Protein 6XI6 (pdb70)

Sequence (269 aa):
GKELEIVARLQQLNIELARKLLEAVARLQELNIDLVRKTSELTDEKTIREEIRKVKEESKRIVEEAEQEIRKAEAESLRLTAEAAADAARKAALRMGDERVRRLAAELVRLAQEAAEEATRDPNSSDQNEALRLIILAIEAAVRALDKAIEKGDPEDRERAREMVRAAVRAAELVQRYPSASAANEALKALVAAIDEGDKDAARCAEELVEQAEEALRKKNPEEARAVYEAARDVLEALQRLEEAKRRGDEEERREAEERLRQACERAR

Secondary structure (DSSP, 8-state):
-HHHHHHHHHHHHHHHHHHHHHHHHHHHHHHHHHHHHHHHH---HHHHHHHHHHHHHHHHHHHHHHHHHHHHHHHHHHHHHHHHHHHHHHHHHHHH--HHHHHHHHHHHHHHHHHHHHHHH-TT-HHHHHHHHHHHHHHHHHHHHHHHHHHH--HHHHHHHHHHHHHHHHHHHHHHH-TT-HHHHHHHHHHHHHHHH--HHHHHHHHHHHHHHHHHHHTT-HHHHHHHHHHHHHHHHHHHHHHHHHHSS-SHHHHHHHHHHHHHHHTT-

Foldseek 3Di:
DLVVVLVVVLVVLVVVLVVLVVVLVVVLVVLVVVLVVCCVPDDDPVVNVVSVVVSVVVNVVSVVVSVVSVLLSLLVSLLSLQQVLLVLLLVLLVLLPDVLSNVLSVVLNVLLNVLSVVCNVPSVDPLSSLLSVLLSLLSVLLSVLSVVCNPPVDPLSSVLSSLSSNLSSLLRVQCSVPSVQLQSSLLSLQCSLLSVVSDPVSNVLSSVLSVQCVVCVVDPDPVSSVVSNVLSVQLNVLSVVLVVCVVDNDCPCNVVSVVSNVVSSVVVD

B-factor: mean 74.93, std 21.7, range [32.09, 156.61]

Radius of gyration: 24.44 Å; Cα contacts (8 Å, |Δi|>4): 297; chains: 1; bounding box: 47×46×82 Å

Nearest PDB structures (foldseek):
  6xi6-assembly1_A-3  TM=1.004E+00  e=1.164E-30  synthetic construct
  5cwp-assembly1_A  TM=6.265E-01  e=5.281E-10  synthetic construct
  7unj-assembly1_B  TM=5.552E-01  e=5.798E-09  synthetic construct
  8f6r-assembly1_A  TM=6.799E-01  e=7.983E-07  synthetic construct
  6xss-assembly1_A  TM=5.566E-01  e=1.479E-07  synthetic construct

Structure (mmCIF, N/CA/C/O backbone):
data_6XI6
#
_entry.id   6XI6
#
_cell.length_a   101.970
_cell.length_b   101.970
_cell.length_c   78.444
_cell.angle_alpha   90.000
_cell.angle_beta   90.000
_cell.angle_gamma   120.000
#
_symmetry.space_group_name_H-M   'H 3'
#
loop_
_entity.id
_entity.type
_entity.pdbx_description
1 polymer 'helical fusion design'
2 water water
#
loop_
_atom_site.group_PDB
_atom_site.id
_atom_site.type_symbol
_atom_site.label_atom_id
_atom_site.label_alt_id
_atom_site.label_comp_id
_atom_site.label_asym_id
_atom_site.label_entity_id
_atom_site.label_seq_id
_atom_site.pdbx_PDB_ins_code
_atom_site.Cartn_x
_atom_site.Cartn_y
_atom_site.Cartn_z
_atom_site.occupancy
_atom_site.B_iso_or_equiv
_atom_site.auth_seq_id
_atom_site.auth_comp_id
_atom_site.auth_asym_id
_atom_site.auth_atom_id
_atom_site.pdbx_PDB_model_num
ATOM 1 N N . GLY A 1 1 ? 6.34052 1.50946 11.21848 1.000 116.53143 1 GLY A N 1
ATOM 2 C CA . GLY A 1 1 ? 7.29351 0.42453 11.36059 1.000 110.72816 1 GLY A CA 1
ATOM 3 C C . GLY A 1 1 ? 7.54964 -0.32125 10.06589 1.000 98.87195 1 GLY A C 1
ATOM 4 O O . GLY A 1 1 ? 7.85837 0.28550 9.04003 1.000 95.17471 1 GLY A O 1
ATOM 5 N N . LYS A 1 2 ? 7.41914 -1.64911 10.11458 1.000 91.50091 2 LYS A N 1
ATOM 6 C CA . LYS A 1 2 ? 7.64748 -2.46353 8.92730 0.650 90.63503 2 LYS A CA 1
ATOM 7 C C . LYS A 1 2 ? 6.52877 -2.31993 7.90323 0.880 85.18458 2 LYS A C 1
ATOM 8 O O . LYS A 1 2 ? 6.76269 -2.55676 6.71316 1.000 83.82244 2 LYS A O 1
ATOM 14 N N . GLU A 1 3 ? 5.32478 -1.93384 8.33499 1.000 82.31066 3 GLU A N 1
ATOM 15 C CA . GLU A 1 3 ? 4.22148 -1.76517 7.39401 1.000 74.88439 3 GLU A CA 1
ATOM 16 C C . GLU A 1 3 ? 4.52578 -0.67528 6.37366 1.000 74.74765 3 GLU A C 1
ATOM 17 O O . GLU A 1 3 ? 4.23411 -0.83209 5.18239 1.000 84.74827 3 GLU A O 1
ATOM 23 N N . LEU A 1 4 ? 5.11574 0.43673 6.82034 1.000 69.11023 4 LEU A N 1
ATOM 24 C CA . LEU A 1 4 ? 5.45480 1.51388 5.89584 1.000 62.39645 4 LEU A CA 1
ATOM 25 C C . LEU A 1 4 ? 6.58365 1.11682 4.95357 1.000 60.75418 4 LEU A C 1
ATOM 26 O O . LEU A 1 4 ? 6.64451 1.61102 3.82165 1.000 53.16110 4 LEU A O 1
ATOM 31 N N . GLU A 1 5 ? 7.48190 0.23315 5.39629 1.000 56.57585 5 GLU A N 1
ATOM 32 C CA . GLU A 1 5 ? 8.56824 -0.21071 4.52849 1.000 55.48842 5 GLU A CA 1
ATOM 33 C C . GLU A 1 5 ? 8.03947 -1.01473 3.34730 1.000 52.38101 5 GLU A C 1
ATOM 34 O O . GLU A 1 5 ? 8.50628 -0.84481 2.21488 1.000 58.22518 5 GLU A O 1
ATOM 40 N N . ILE A 1 6 ? 7.06377 -1.89212 3.59067 1.000 53.59654 6 ILE A N 1
ATOM 41 C CA . ILE A 1 6 ? 6.53035 -2.72637 2.51856 1.000 50.61871 6 ILE A CA 1
ATOM 42 C C . ILE A 1 6 ? 5.77573 -1.87745 1.50415 1.000 48.40944 6 ILE A C 1
ATOM 43 O O . ILE A 1 6 ? 5.88555 -2.09276 0.29128 1.000 54.80659 6 ILE A O 1
ATOM 48 N N . VAL A 1 7 ? 5.00130 -0.89962 1.98038 1.000 53.90251 7 VAL A N 1
ATOM 49 C CA . VAL A 1 7 ? 4.25598 -0.02939 1.07410 1.000 50.59825 7 VAL A CA 1
ATOM 50 C C . VAL A 1 7 ? 5.21205 0.76782 0.19531 1.000 49.97848 7 VAL A C 1
ATOM 51 O O . VAL A 1 7 ? 4.93675 1.01414 -0.98549 1.000 48.90922 7 VAL A O 1
ATOM 55 N N . ALA A 1 8 ? 6.35549 1.17316 0.75183 1.000 52.98727 8 ALA A N 1
ATOM 56 C CA . ALA A 1 8 ? 7.34530 1.89507 -0.04012 1.000 45.96802 8 ALA A CA 1
ATOM 57 C C . ALA A 1 8 ? 7.94235 1.00565 -1.12286 1.000 41.22799 8 ALA A C 1
ATOM 58 O O . ALA A 1 8 ? 8.14364 1.45105 -2.25817 1.000 49.33571 8 ALA A O 1
ATOM 60 N N . ARG A 1 9 ? 8.22825 -0.25558 -0.79237 1.000 43.03174 9 ARG A N 1
ATOM 61 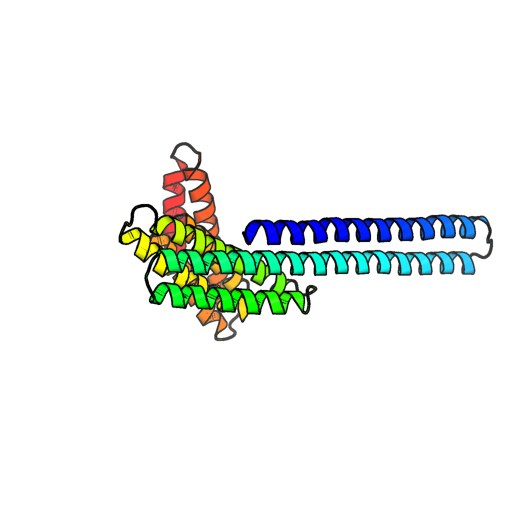C CA . ARG A 1 9 ? 8.81009 -1.16377 -1.77537 1.000 47.62337 9 ARG A CA 1
ATOM 62 C C . ARG A 1 9 ? 7.77901 -1.60193 -2.80826 1.000 53.22598 9 ARG A C 1
ATOM 63 O O . ARG A 1 9 ? 8.09426 -1.70882 -3.99933 1.000 52.43133 9 ARG A O 1
ATOM 71 N N . LEU A 1 10 ? 6.54263 -1.86120 -2.37406 1.000 54.26616 10 LEU A N 1
ATOM 72 C CA . LEU A 1 10 ? 5.49839 -2.24579 -3.31782 1.000 44.77515 10 LEU A CA 1
ATOM 73 C C . LEU A 1 10 ? 5.16404 -1.11267 -4.27859 1.000 42.04592 10 LEU A C 1
ATOM 74 O O . LEU A 1 10 ? 4.81152 -1.36751 -5.43576 1.000 46.46574 10 LEU A O 1
ATOM 79 N N . GLN A 1 11 ? 5.26836 0.13813 -3.82373 1.000 44.39061 11 GLN A N 1
ATOM 80 C CA . GLN A 1 11 ? 5.01303 1.26546 -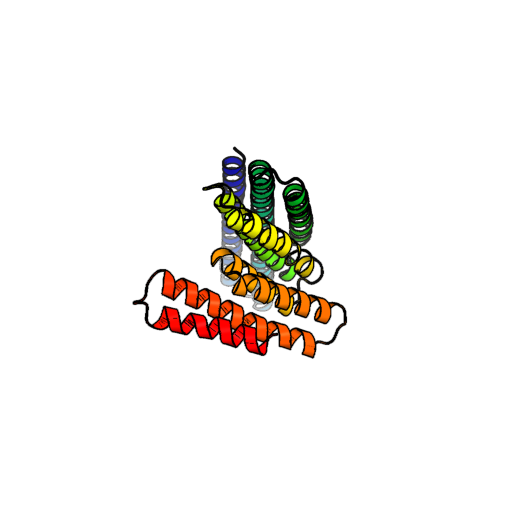4.71261 1.000 45.32207 11 GLN A CA 1
ATOM 81 C C . GLN A 1 11 ? 6.12671 1.43198 -5.73803 1.000 53.41279 11 GLN A C 1
ATOM 82 O O . GLN A 1 11 ? 5.86463 1.84854 -6.87253 1.000 58.81802 11 GLN A O 1
ATOM 88 N N . GLN A 1 12 ? 7.36844 1.11294 -5.36315 1.000 49.98474 12 GLN A N 1
ATOM 89 C CA . GLN A 1 12 ? 8.45944 1.14126 -6.33173 1.000 56.87616 12 GLN A CA 1
ATOM 90 C C . GLN A 1 12 ? 8.23960 0.11266 -7.43390 1.000 57.71920 12 GLN A C 1
ATOM 91 O O . GLN A 1 12 ? 8.57650 0.35725 -8.59843 1.000 49.20658 12 GLN A O 1
ATOM 97 N N . LEU A 1 13 ? 7.67421 -1.04620 -7.08474 1.000 51.36877 13 LEU A N 1
ATOM 98 C CA . LEU A 1 13 ? 7.37562 -2.05653 -8.09425 1.000 51.78262 13 LEU A CA 1
ATOM 99 C C . LEU A 1 13 ? 6.30884 -1.56874 -9.06567 1.000 55.62001 13 LEU A C 1
ATOM 100 O O . LEU A 1 13 ? 6.40861 -1.80657 -10.27456 1.000 57.07010 13 LEU A O 1
ATOM 105 N N . ASN A 1 14 ? 5.28043 -0.88575 -8.55614 1.000 55.00030 14 ASN A N 1
ATOM 106 C CA . ASN A 1 14 ? 4.21313 -0.39795 -9.42404 1.000 52.91369 14 ASN A CA 1
ATOM 107 C C . ASN A 1 14 ? 4.72318 0.67226 -10.38093 1.000 56.22197 14 ASN A C 1
ATOM 108 O O . ASN A 1 14 ? 4.36678 0.67436 -11.56507 1.000 59.78447 14 ASN A O 1
ATOM 113 N N . ILE A 1 15 ? 5.55474 1.59172 -9.88613 1.000 58.29895 15 ILE A N 1
ATOM 114 C CA . ILE A 1 15 ? 6.13236 2.61418 -10.75389 1.000 53.29788 15 ILE A CA 1
ATOM 115 C C . ILE A 1 15 ? 7.05187 1.97516 -11.78525 1.000 51.27455 15 ILE A C 1
ATOM 116 O O . ILE A 1 15 ? 7.03417 2.33957 -12.96764 1.000 55.79030 15 ILE A O 1
ATOM 121 N N . GLU A 1 16 ? 7.86317 1.00548 -11.35680 1.000 51.05355 16 GLU A N 1
ATOM 122 C CA . GLU A 1 16 ? 8.77596 0.34180 -12.28105 1.000 50.57824 16 GLU A CA 1
ATOM 123 C C . GLU A 1 16 ? 8.01843 -0.51014 -13.29209 1.000 56.24869 16 GLU A C 1
ATOM 124 O O . GLU A 1 16 ? 8.38534 -0.55470 -14.47230 1.000 56.79032 16 GLU A O 1
ATOM 130 N N . LEU A 1 17 ? 6.95805 -1.19146 -12.85135 1.000 55.60507 17 LEU A N 1
ATOM 131 C CA . LEU A 1 17 ? 6.17678 -2.00802 -13.77410 1.000 42.88457 17 LEU A CA 1
ATOM 132 C C . LEU A 1 17 ? 5.45539 -1.14146 -14.79792 1.000 49.21352 17 LEU A C 1
ATOM 133 O O . LEU A 1 17 ? 5.39353 -1.49161 -15.98197 1.000 49.41408 17 LEU A O 1
ATOM 138 N N . ALA A 1 18 ? 4.90526 -0.00554 -14.36260 1.000 54.29693 18 ALA A N 1
ATOM 139 C CA . ALA A 1 18 ? 4.29067 0.92011 -15.30695 1.000 51.68215 18 ALA A CA 1
ATOM 140 C C . ALA A 1 18 ? 5.32741 1.53616 -16.23636 1.000 55.54009 18 ALA A C 1
ATOM 141 O O . ALA A 1 18 ? 5.01090 1.86743 -17.38456 1.000 39.24541 18 ALA A O 1
ATOM 143 N N . ARG A 1 19 ? 6.56478 1.69581 -15.76113 1.000 57.74438 19 ARG A N 1
ATOM 144 C CA . ARG A 1 19 ? 7.62503 2.21783 -16.61616 1.000 54.36172 19 ARG A CA 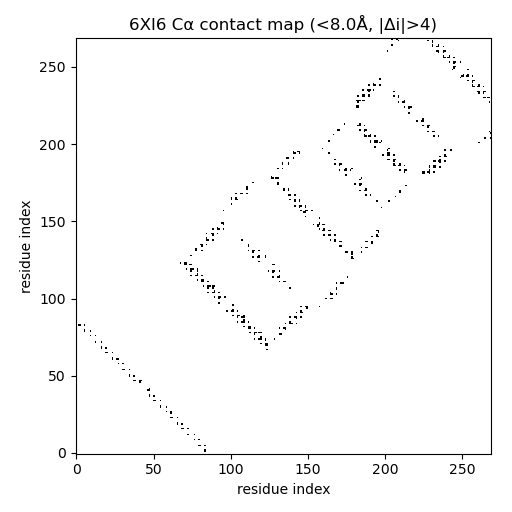1
ATOM 145 C C . ARG A 1 19 ? 7.97581 1.22928 -17.72134 1.000 56.77611 19 ARG A C 1
ATOM 146 O O . ARG A 1 19 ? 8.22692 1.62975 -18.86414 1.000 58.29974 19 ARG A O 1
ATOM 154 N N . LYS A 1 20 ? 7.99320 -0.06714 -17.40184 1.000 42.41544 20 LYS A N 1
ATOM 155 C CA . LYS A 1 20 ? 8.31832 -1.07632 -18.40266 1.000 40.88549 20 LYS A CA 1
ATOM 156 C C . LYS A 1 20 ? 7.15390 -1.35151 -19.34628 1.000 43.80799 20 LYS A C 1
ATOM 157 O O . LYS A 1 20 ? 7.37976 -1.70841 -20.50812 1.000 45.07629 20 LYS A O 1
ATOM 163 N N . LEU A 1 21 ? 5.91298 -1.20269 -18.87421 1.000 42.64934 21 LEU A N 1
ATOM 164 C CA . LEU A 1 21 ? 4.76777 -1.34968 -19.76749 1.000 46.35666 21 LEU A CA 1
ATOM 165 C C . LEU A 1 21 ? 4.78222 -0.28182 -20.85272 1.000 46.81942 21 LEU A C 1
ATOM 166 O O . LEU A 1 21 ? 4.51719 -0.57212 -22.02548 1.000 52.27547 21 LEU A O 1
ATOM 171 N N . LEU A 1 22 ? 5.09158 0.96212 -20.47947 1.000 38.82989 22 LEU A N 1
ATOM 172 C CA . LEU A 1 22 ? 5.21763 2.02225 -21.47249 1.000 47.83206 22 LEU A CA 1
ATOM 173 C C . LEU A 1 22 ? 6.39625 1.77590 -22.40508 1.000 51.76340 22 LEU A C 1
ATOM 174 O O . LEU A 1 22 ? 6.33064 2.12130 -23.59060 1.000 48.99962 22 LEU A O 1
ATOM 179 N N . GLU A 1 23 ? 7.47732 1.18421 -21.89010 1.000 59.19191 23 GLU A N 1
ATOM 180 C CA . GLU A 1 23 ? 8.61787 0.85425 -22.73809 1.000 57.10277 23 GLU A CA 1
ATOM 181 C C . GLU A 1 23 ? 8.21885 -0.12203 -23.83696 1.000 52.85456 23 GLU A C 1
ATOM 182 O O . GLU A 1 23 ? 8.66608 0.00324 -24.98292 1.000 47.13940 23 GLU A O 1
ATOM 188 N N . ALA A 1 24 ? 7.37303 -1.10049 -23.50633 1.000 50.68480 24 ALA A N 1
ATOM 189 C CA . ALA A 1 24 ? 6.89028 -2.03334 -24.51825 1.000 43.12745 24 ALA A CA 1
ATOM 190 C C . ALA A 1 24 ? 5.95872 -1.34126 -25.50504 1.000 47.85356 24 ALA A C 1
ATOM 191 O O . ALA A 1 24 ? 6.03662 -1.58433 -26.71450 1.000 47.31607 24 ALA A O 1
ATOM 193 N N . VAL A 1 25 ? 5.07405 -0.47320 -25.00766 1.000 51.10818 25 VAL A N 1
ATOM 194 C CA . VAL A 1 25 ? 4.16813 0.26026 -25.88832 1.000 43.34953 25 VAL A CA 1
ATOM 195 C C . VAL A 1 25 ? 4.95524 1.15294 -26.83960 1.000 46.38846 25 VAL A C 1
ATOM 196 O O . VAL A 1 25 ? 4.62474 1.26646 -28.02661 1.000 46.53985 25 VAL A O 1
ATOM 200 N N . ALA A 1 26 ? 6.01631 1.78943 -26.33881 1.000 53.10211 26 ALA A N 1
ATOM 201 C CA . ALA A 1 26 ? 6.81581 2.67189 -27.18216 1.000 48.08636 26 ALA A CA 1
ATOM 202 C C . ALA A 1 26 ? 7.54842 1.89212 -28.26727 1.000 45.52048 26 ALA A C 1
ATOM 203 O O . ALA A 1 26 ? 7.66735 2.36394 -29.40390 1.000 44.40447 26 ALA A O 1
ATOM 205 N N . ARG A 1 27 ? 8.04488 0.69717 -27.93904 1.000 35.54599 27 ARG A N 1
ATOM 206 C CA . ARG A 1 27 ? 8.76103 -0.09765 -28.93170 1.000 51.29274 27 ARG A CA 1
ATOM 207 C C . ARG A 1 27 ? 7.81015 -0.66172 -29.98119 1.000 53.98456 27 ARG A C 1
ATOM 208 O O . ARG A 1 27 ? 8.13401 -0.67665 -31.17493 1.000 54.70127 27 ARG A O 1
ATOM 216 N N . LEU A 1 28 ? 6.63365 -1.13195 -29.55670 1.000 44.92483 28 LEU A N 1
ATOM 217 C CA . LEU A 1 28 ? 5.65088 -1.63344 -30.51167 1.000 34.69728 28 LEU A CA 1
ATOM 218 C C . LEU A 1 28 ? 5.19601 -0.54321 -31.47217 1.000 37.55374 28 LEU A C 1
ATOM 219 O O . LEU A 1 28 ? 4.90200 -0.82740 -32.63880 1.000 35.56731 28 LEU A O 1
ATOM 224 N N . GLN A 1 29 ? 5.13488 0.70583 -31.00576 1.000 37.19434 29 GLN A N 1
ATOM 225 C CA . GLN A 1 29 ? 4.72800 1.80007 -31.88081 1.000 45.86948 29 GLN A CA 1
ATOM 226 C C . GLN A 1 29 ? 5.80459 2.11150 -32.91351 1.000 53.93535 29 GLN A C 1
ATOM 227 O O . GLN A 1 29 ? 5.49171 2.40807 -34.07257 1.000 43.53978 29 GLN A O 1
ATOM 233 N N . GLU A 1 30 ? 7.07812 2.04841 -32.51354 1.000 56.57053 30 GLU A N 1
ATOM 234 C CA . GLU A 1 30 ? 8.16153 2.29154 -33.46118 1.000 53.61833 30 GLU A CA 1
ATOM 235 C C . GLU A 1 30 ? 8.15762 1.25597 -34.57787 1.000 59.22932 30 GLU A C 1
ATOM 236 O O . GLU A 1 30 ? 8.43319 1.58200 -35.73840 1.000 63.73403 30 GLU A O 1
ATOM 242 N N . LEU A 1 31 ? 7.84198 0.00157 -34.24703 1.000 49.92724 31 LEU A N 1
ATOM 243 C CA . LEU A 1 31 ? 7.81261 -1.04517 -35.26289 1.000 48.68479 31 LEU A CA 1
ATOM 244 C C . LEU A 1 31 ? 6.66751 -0.83428 -36.24559 1.000 50.76046 31 LEU A C 1
ATOM 245 O O . LEU A 1 31 ? 6.81909 -1.09141 -37.44569 1.000 53.15561 31 LEU A O 1
ATOM 250 N N . ASN A 1 32 ? 5.51533 -0.36759 -35.75770 1.000 40.74562 32 ASN A N 1
ATOM 251 C CA . ASN A 1 32 ? 4.37469 -0.14331 -36.64060 1.000 45.67832 32 ASN A CA 1
ATOM 252 C C . ASN A 1 32 ? 4.66307 0.97109 -37.63958 1.000 47.30753 32 ASN A C 1
ATOM 253 O O . ASN A 1 32 ? 4.38518 0.83287 -38.83661 1.000 39.96389 32 ASN A O 1
ATOM 258 N N . ILE A 1 33 ? 5.22588 2.08432 -37.16515 1.000 40.43113 33 ILE A N 1
ATOM 259 C CA . ILE A 1 33 ? 5.49961 3.21264 -38.04929 1.000 54.13940 33 ILE A CA 1
ATOM 260 C C . ILE A 1 33 ? 6.58874 2.85481 -39.05287 1.000 52.83601 33 ILE A C 1
ATOM 261 O O . ILE A 1 33 ? 6.52149 3.24127 -40.22614 1.000 57.25764 33 ILE A O 1
ATOM 266 N N . ASP A 1 34 ? 7.60714 2.11110 -38.61287 1.000 49.78951 34 ASP A N 1
ATOM 267 C CA . ASP A 1 34 ? 8.64978 1.67397 -39.53487 1.000 59.91296 34 ASP A CA 1
ATOM 268 C C . ASP A 1 34 ? 8.10667 0.69761 -40.56986 1.000 55.85025 34 ASP A C 1
ATOM 269 O O . ASP A 1 34 ? 8.55253 0.70579 -41.72273 1.000 53.60061 34 ASP A O 1
ATOM 274 N N . LEU A 1 35 ? 7.14536 -0.14289 -40.18170 1.000 57.09914 35 LEU A N 1
ATOM 275 C CA . LEU A 1 35 ? 6.58221 -1.10739 -41.12028 1.000 40.57956 35 LEU A CA 1
ATOM 276 C C . LEU A 1 35 ? 5.69631 -0.42096 -42.15258 1.000 46.13027 35 LEU A C 1
ATOM 277 O O . LEU A 1 35 ? 5.73739 -0.76504 -43.33964 1.000 41.91968 35 LEU A O 1
ATOM 282 N N . VAL A 1 36 ? 4.88906 0.55161 -41.71995 1.000 42.94208 36 VAL A N 1
ATOM 283 C CA . VAL A 1 36 ? 4.04526 1.29411 -42.65294 1.000 44.57580 36 VAL A CA 1
ATOM 284 C C . VAL A 1 36 ? 4.90472 2.07008 -43.64447 1.000 50.03491 36 VAL A C 1
ATOM 285 O O . VAL A 1 36 ? 4.55068 2.20835 -44.82153 1.000 55.52135 36 VAL A O 1
ATOM 289 N N . ARG A 1 37 ? 6.05186 2.57612 -43.18669 1.000 56.77314 37 ARG A N 1
ATOM 290 C CA . ARG A 1 37 ? 6.95131 3.30257 -44.07820 1.000 60.60477 37 ARG A CA 1
ATOM 291 C C . ARG A 1 37 ? 7.54606 2.37804 -45.13366 1.000 58.65379 37 ARG A C 1
ATOM 292 O O . ARG A 1 37 ? 7.58216 2.71830 -46.32225 1.000 60.65416 37 ARG A O 1
ATOM 300 N N . LYS A 1 38 ? 8.01841 1.20017 -44.71833 1.000 54.54889 38 LYS A N 1
ATOM 301 C CA . LYS A 1 38 ? 8.63354 0.27689 -45.66608 1.000 61.12171 38 LYS A CA 1
ATOM 302 C C . LYS A 1 38 ? 7.60314 -0.35726 -46.59272 1.000 66.21228 38 LYS A C 1
ATOM 303 O O . LYS A 1 38 ? 7.91417 -0.65086 -47.75269 1.000 60.96300 38 LYS A O 1
ATOM 309 N N . THR A 1 39 ? 6.37889 -0.57525 -46.10742 1.000 65.82308 39 THR A N 1
ATOM 310 C CA . THR A 1 39 ? 5.34612 -1.16342 -46.95415 1.000 59.69896 39 THR A CA 1
ATOM 311 C C . THR A 1 39 ? 4.91547 -0.20728 -48.06048 1.000 58.50135 39 THR A C 1
ATOM 312 O O . THR A 1 39 ? 4.56049 -0.65050 -49.15917 1.000 67.14828 39 THR A O 1
ATOM 316 N N . SER A 1 40 ? 4.95432 1.10086 -47.79973 1.000 56.62354 40 SER A N 1
ATOM 317 C CA . SER A 1 40 ? 4.51884 2.07223 -48.79671 1.000 63.66871 40 SER A CA 1
ATOM 318 C C . SER A 1 40 ? 5.60754 2.38467 -49.81600 1.000 64.39178 40 SER A C 1
ATOM 319 O O . SER A 1 40 ? 5.29580 2.78551 -50.94277 1.000 65.42297 40 SER A O 1
ATOM 322 N N . GLU A 1 41 ? 6.87670 2.21129 -49.44907 1.000 67.79108 41 GLU A N 1
ATOM 323 C CA . GLU A 1 41 ? 7.97964 2.53223 -50.34707 1.000 64.19439 41 GLU A CA 1
ATOM 324 C C . GLU A 1 41 ? 8.37290 1.34781 -51.22493 1.000 61.63994 41 GLU A C 1
ATOM 325 O O . GLU A 1 41 ? 8.54702 1.50226 -52.43780 1.000 57.41500 41 GLU A O 1
ATOM 331 N N . LEU A 1 42 ? 8.51525 0.16657 -50.63096 1.000 59.41629 42 LEU A N 1
ATOM 332 C CA . LEU A 1 42 ? 8.98695 -0.99932 -51.36189 1.000 60.93109 42 LEU A CA 1
ATOM 333 C C . LEU A 1 42 ? 7.89549 -1.55705 -52.26728 1.000 63.61254 42 LEU A C 1
ATOM 334 O O . LEU A 1 42 ? 6.69946 -1.43709 -51.98602 1.000 61.80265 42 LEU A O 1
ATOM 339 N N . THR A 1 43 ? 8.32632 -2.17690 -53.36923 1.000 61.15560 43 THR A N 1
ATOM 340 C CA . THR A 1 43 ? 7.41602 -2.80296 -54.31663 1.000 60.64256 43 THR A CA 1
ATOM 341 C C . THR A 1 43 ? 7.55919 -4.31497 -54.39333 1.000 62.43251 43 THR A C 1
ATOM 342 O O . THR A 1 43 ? 6.64033 -4.97875 -54.88208 1.000 71.07058 43 THR A O 1
ATOM 346 N N . ASP A 1 44 ? 8.67623 -4.87161 -53.93221 1.000 55.77857 44 ASP A N 1
ATOM 347 C CA . ASP A 1 44 ? 8.86907 -6.31548 -53.96817 1.000 54.81866 44 ASP A CA 1
ATOM 348 C C . ASP A 1 44 ? 8.01861 -6.97609 -52.89051 1.000 61.87856 44 ASP A C 1
ATOM 349 O O . ASP A 1 44 ? 8.19532 -6.70565 -51.69795 1.000 63.75047 44 ASP A O 1
ATOM 354 N N . GLU A 1 45 ? 7.09243 -7.84135 -53.31197 1.000 54.20312 45 GLU A N 1
ATOM 355 C CA . GLU A 1 45 ? 6.22465 -8.52188 -52.35606 1.000 53.27384 45 GLU A CA 1
ATOM 356 C C . GLU A 1 45 ? 7.01459 -9.43270 -51.42633 1.000 55.23375 45 GLU A C 1
ATOM 357 O O . GLU A 1 45 ? 6.64781 -9.59084 -50.25664 1.000 51.91472 45 GLU A O 1
ATOM 363 N N . LYS A 1 46 ? 8.09737 -10.03626 -51.92326 1.000 59.94851 46 LYS A N 1
ATOM 364 C CA . LYS A 1 46 ? 8.89216 -10.93581 -51.09279 1.000 61.27554 46 LYS A CA 1
ATOM 365 C C . LYS A 1 46 ? 9.53162 -10.19264 -49.92645 1.000 61.65870 46 LYS A C 1
ATOM 366 O O . LYS A 1 46 ? 9.54055 -10.68900 -48.79389 1.000 61.55857 46 LYS A O 1
ATOM 372 N N . THR A 1 47 ? 10.06926 -8.99826 -50.18243 1.000 56.94650 47 THR A N 1
ATOM 373 C CA . THR A 1 47 ? 10.70476 -8.23230 -49.11545 1.000 61.22706 47 THR A CA 1
ATOM 374 C C . THR A 1 47 ? 9.67071 -7.67400 -48.14474 1.000 64.97863 47 THR A C 1
ATOM 375 O O . THR A 1 47 ? 9.91772 -7.61268 -46.93469 1.000 70.82955 47 THR A O 1
ATOM 379 N N . ILE A 1 48 ? 8.50444 -7.27027 -48.65511 1.000 61.52303 48 ILE A N 1
ATOM 380 C CA . ILE A 1 48 ? 7.46266 -6.71529 -47.79379 1.000 53.85567 48 ILE A CA 1
ATOM 381 C C . ILE A 1 48 ? 6.97323 -7.76265 -46.80118 1.000 52.21556 48 ILE A C 1
ATOM 382 O O . ILE A 1 48 ? 6.78276 -7.47265 -45.61361 1.000 46.58894 48 ILE A O 1
ATOM 387 N N . ARG A 1 49 ? 6.77237 -8.99790 -47.26692 1.000 55.33279 49 ARG A N 1
ATOM 388 C CA . ARG A 1 49 ? 6.28693 -10.05350 -46.38287 1.000 60.63995 49 ARG A CA 1
ATOM 389 C C . ARG A 1 49 ? 7.30537 -10.38659 -45.29970 1.000 68.53364 49 ARG A C 1
ATOM 390 O O . ARG A 1 49 ? 6.93155 -10.66411 -44.15395 1.000 71.01232 49 ARG A O 1
ATOM 398 N N . GLU A 1 50 ? 8.59619 -10.36813 -45.64032 1.000 69.20066 50 GLU A N 1
ATOM 399 C CA . GLU A 1 50 ? 9.61761 -10.66078 -44.64119 1.000 66.40342 50 GLU A CA 1
ATOM 400 C C . GLU A 1 50 ? 9.75236 -9.52887 -43.63135 1.000 62.21325 50 GLU A C 1
ATOM 401 O O . GLU A 1 50 ? 10.03500 -9.78131 -42.45426 1.000 62.99421 50 GLU A O 1
ATOM 407 N N . GLU A 1 51 ? 9.55654 -8.28154 -44.06691 1.000 54.96267 51 GLU A N 1
ATOM 408 C CA . GLU A 1 51 ? 9.53362 -7.17079 -43.12236 1.000 55.72769 51 GLU A CA 1
ATOM 409 C C . GLU A 1 51 ? 8.34579 -7.27270 -42.17557 1.000 60.27231 51 GLU A C 1
ATOM 410 O O . GLU A 1 51 ? 8.43394 -6.83653 -41.02294 1.000 56.36954 51 GLU A O 1
ATOM 416 N N . ILE A 1 52 ? 7.23386 -7.84622 -42.63942 1.000 43.70887 52 ILE A N 1
ATOM 417 C CA . ILE A 1 52 ? 6.05945 -7.99045 -41.78630 1.000 48.81676 52 ILE A CA 1
ATOM 418 C C . ILE A 1 52 ? 6.26913 -9.10650 -40.77076 1.000 58.15319 52 ILE A C 1
ATOM 419 O O . ILE A 1 52 ? 5.91038 -8.96936 -39.59459 1.000 60.47386 52 ILE A O 1
ATOM 424 N N . ARG A 1 53 ? 6.86177 -10.22322 -41.20115 1.000 66.50373 53 ARG A N 1
ATOM 425 C CA . ARG A 1 53 ? 7.02016 -11.36344 -40.30385 1.000 72.45358 53 ARG A CA 1
ATOM 426 C C . ARG A 1 53 ? 8.02131 -11.06481 -39.19420 1.000 69.49550 53 ARG A C 1
ATOM 427 O O . ARG A 1 53 ? 7.83374 -11.49803 -38.05121 1.000 68.54134 53 ARG A O 1
ATOM 435 N N . LYS A 1 54 ? 9.09292 -10.33076 -39.50825 1.000 65.00926 54 LYS A N 1
ATOM 436 C CA . LYS A 1 54 ? 10.06923 -9.99277 -38.47798 1.000 59.76992 54 LYS A CA 1
ATOM 437 C C . LYS A 1 54 ? 9.49407 -9.01098 -37.46536 1.000 69.82045 54 LYS A C 1
ATOM 438 O O . LYS A 1 54 ? 9.91901 -9.00088 -36.30455 1.000 75.11966 54 LYS A O 1
ATOM 444 N N . VAL A 1 55 ? 8.53309 -8.18401 -37.87980 1.000 64.42973 55 VAL A N 1
ATOM 445 C CA . VAL A 1 55 ? 7.86380 -7.29489 -36.93716 1.000 49.53273 55 VAL A CA 1
ATOM 446 C C . VAL A 1 55 ? 6.88259 -8.07539 -36.07299 1.000 53.34787 55 VAL A C 1
ATOM 447 O O . VAL A 1 55 ? 6.77775 -7.83787 -34.86456 1.000 59.43369 55 VAL A O 1
ATOM 451 N N . LYS A 1 56 ? 6.15896 -9.02526 -36.67128 1.000 48.04377 56 LYS A N 1
ATOM 452 C CA . LYS A 1 56 ? 5.24926 -9.85804 -35.89272 1.000 56.96827 56 LYS A CA 1
ATOM 453 C C . LYS A 1 56 ? 6.00690 -10.74991 -34.91729 1.000 59.29331 56 LYS A C 1
ATOM 454 O O . LYS A 1 56 ? 5.51885 -11.01345 -33.81213 1.000 54.43784 56 LYS A O 1
ATOM 460 N N . GLU A 1 57 ? 7.19697 -11.21737 -35.30204 1.000 58.46738 57 GLU A N 1
ATOM 461 C CA . GLU A 1 57 ? 8.00841 -12.01038 -34.38509 1.000 56.55571 57 GLU A CA 1
ATOM 462 C C . GLU A 1 57 ? 8.57057 -11.14753 -33.26274 1.000 60.03147 57 GLU A C 1
ATOM 463 O O . GLU A 1 57 ? 8.59825 -11.57034 -32.10094 1.000 60.44127 57 GLU A O 1
ATOM 465 N N . GLU A 1 58 ? 9.02091 -9.93395 -33.58919 1.000 56.81542 58 GLU A N 1
ATOM 466 C CA . GLU A 1 58 ? 9.55547 -9.04726 -32.56173 1.000 46.11514 58 GLU A CA 1
ATOM 467 C C . GLU A 1 58 ? 8.45043 -8.53808 -31.64516 1.000 51.09071 58 GLU A C 1
ATOM 468 O O . GLU A 1 58 ? 8.64255 -8.44428 -30.42758 1.000 56.57024 58 GLU A O 1
ATOM 474 N N . SER A 1 59 ? 7.28575 -8.20710 -32.21049 1.000 59.01152 59 SER A N 1
ATOM 475 C CA . SER A 1 59 ? 6.16637 -7.75857 -31.38754 1.000 55.99900 59 SER A CA 1
ATOM 476 C C . SER A 1 59 ? 5.72446 -8.84834 -30.42091 1.000 55.05520 59 SER A C 1
ATOM 477 O O . SER A 1 59 ? 5.40234 -8.56787 -29.26054 1.000 57.58458 59 SER A O 1
ATOM 480 N N . LYS A 1 60 ? 5.70162 -10.09980 -30.88276 1.000 55.95520 60 LYS A N 1
ATOM 481 C CA . LYS A 1 60 ? 5.34430 -11.20458 -30.00228 1.000 59.29593 60 LYS A CA 1
ATOM 482 C C . LYS A 1 60 ? 6.38800 -11.40178 -28.91120 1.000 65.00109 60 LYS A C 1
ATOM 483 O O . LYS A 1 60 ? 6.05019 -11.82416 -27.79955 0.650 61.67749 60 LYS A O 1
ATOM 489 N N . ARG A 1 61 ? 7.65235 -11.09004 -29.20373 1.000 64.19351 61 ARG A N 1
ATOM 490 C CA . ARG A 1 61 ? 8.69743 -11.18367 -28.19201 1.000 53.46087 61 ARG A CA 1
ATOM 491 C C . ARG A 1 61 ? 8.61222 -10.03048 -27.19780 1.000 61.26656 61 ARG A C 1
ATOM 492 O O . ARG A 1 61 ? 8.90509 -10.20805 -26.01037 1.000 57.22117 61 ARG A O 1
ATOM 496 N N . ILE A 1 62 ? 8.21794 -8.84357 -27.66643 1.000 59.77877 62 ILE A N 1
ATOM 497 C CA . ILE A 1 62 ? 8.06464 -7.69819 -26.77324 1.000 41.97653 62 ILE A CA 1
ATOM 498 C C . ILE A 1 62 ? 6.96036 -7.96054 -25.75737 1.000 56.44580 62 ILE A C 1
ATOM 499 O O . ILE A 1 62 ? 7.09939 -7.64514 -24.56885 1.000 61.30139 62 ILE A O 1
ATOM 504 N N . VAL A 1 63 ? 5.85014 -8.54909 -26.20640 1.000 56.15006 63 VAL A N 1
ATOM 505 C CA . VAL A 1 63 ? 4.74176 -8.83732 -25.30205 1.000 55.24181 63 VAL A CA 1
ATOM 506 C C . VAL A 1 63 ? 5.13394 -9.91374 -24.29721 1.000 59.54765 63 VAL A C 1
ATOM 507 O O . VAL A 1 63 ? 4.77858 -9.83609 -23.11494 1.000 59.70098 63 VAL A O 1
ATOM 511 N N . GLU A 1 64 ? 5.87758 -10.92916 -24.74494 1.000 60.41817 64 GLU A N 1
ATOM 512 C CA . GLU A 1 64 ? 6.27330 -12.00904 -23.84531 1.000 59.27830 64 GLU A CA 1
ATOM 513 C C . GLU A 1 64 ? 7.20769 -11.50919 -22.75006 1.000 63.71901 64 GLU A C 1
ATOM 514 O O . GLU A 1 64 ? 7.07234 -11.90336 -21.58561 1.000 60.87400 64 GLU A O 1
ATOM 520 N N . GLU A 1 65 ? 8.16247 -10.64341 -23.10089 1.000 67.27404 65 GLU A N 1
ATOM 521 C CA . GLU A 1 65 ? 9.05232 -10.08463 -22.08867 1.000 65.10123 65 GLU A CA 1
ATOM 522 C C . GLU A 1 65 ? 8.29622 -9.19883 -21.10758 1.000 69.82644 65 GLU A C 1
ATOM 523 O O . GLU A 1 65 ? 8.68089 -9.10373 -19.93655 1.000 77.28262 65 GLU A O 1
ATOM 529 N N . ALA A 1 66 ? 7.22290 -8.54809 -21.56104 1.000 58.74779 66 ALA A N 1
ATOM 530 C CA . ALA A 1 66 ? 6.41581 -7.74081 -20.65362 1.000 48.68601 66 ALA A CA 1
ATOM 531 C C . ALA A 1 66 ? 5.59454 -8.62095 -19.71932 1.000 44.40978 66 ALA A C 1
ATOM 532 O O . ALA A 1 66 ? 5.38549 -8.26958 -18.55261 1.000 46.64629 66 ALA A O 1
ATOM 534 N N . GLU A 1 67 ? 5.11736 -9.76780 -20.21332 1.000 43.70808 67 GLU A N 1
ATOM 535 C CA . GLU A 1 67 ? 4.46822 -10.73233 -19.33152 1.000 44.02970 67 GLU A CA 1
ATOM 536 C C . GLU A 1 67 ? 5.44861 -11.29003 -18.31099 1.000 56.96512 67 GLU A C 1
ATOM 537 O O . GLU A 1 67 ? 5.05013 -11.65193 -17.19804 1.000 62.72935 67 GLU A O 1
ATOM 543 N N . GLN A 1 68 ? 6.73114 -11.36828 -18.67240 1.000 54.72759 68 GLN A N 1
ATOM 544 C CA . GLN A 1 68 ? 7.73721 -11.85878 -17.73813 1.000 51.68828 68 GLN A CA 1
ATOM 545 C C . GLN A 1 68 ? 8.00237 -10.84315 -16.63438 1.000 46.02818 68 GLN A C 1
ATOM 546 O O . GLN A 1 68 ? 8.16655 -11.21514 -15.46681 1.000 52.12301 68 GLN A O 1
ATOM 552 N N . GLU A 1 69 ? 8.04787 -9.55551 -16.98504 1.000 44.96229 69 GLU A N 1
ATOM 553 C CA . GLU A 1 69 ? 8.25571 -8.52061 -15.97751 1.000 51.71070 69 GLU A CA 1
ATOM 554 C C . GLU A 1 69 ? 7.07894 -8.44483 -15.01293 1.000 54.77709 69 GLU A C 1
ATOM 555 O O . GLU A 1 69 ? 7.27113 -8.27030 -13.80386 1.000 62.16905 69 GLU A O 1
ATOM 561 N N . ILE A 1 70 ? 5.85378 -8.56932 -15.52834 1.000 42.59600 70 ILE A N 1
ATOM 562 C CA . ILE A 1 70 ? 4.68782 -8.66160 -14.65437 1.000 47.01349 70 ILE A CA 1
ATOM 563 C C . ILE A 1 70 ? 4.77268 -9.91739 -13.79706 1.000 57.55174 70 ILE A C 1
ATOM 564 O O . ILE A 1 70 ? 4.37005 -9.92056 -12.62683 1.000 59.27479 70 ILE A O 1
ATOM 569 N N . ARG A 1 71 ? 5.30988 -11.00065 -14.36292 1.000 56.81064 71 ARG A N 1
ATOM 570 C CA . ARG A 1 71 ? 5.46664 -12.23639 -13.60429 1.000 54.81702 71 ARG A CA 1
ATOM 571 C C . ARG A 1 71 ? 6.46777 -12.06244 -12.46883 1.000 56.09269 71 ARG A C 1
ATOM 572 O O . ARG A 1 71 ? 6.23111 -12.52690 -11.34738 1.000 54.40729 71 ARG A O 1
ATOM 580 N N . LYS A 1 72 ? 7.59268 -11.39595 -12.74075 1.000 51.81620 72 LYS A N 1
ATOM 581 C CA . LYS A 1 72 ? 8.59371 -11.17895 -11.70225 1.000 50.28277 72 LYS A CA 1
ATOM 582 C C . LYS A 1 72 ? 8.13888 -10.13371 -10.69258 1.000 55.45898 72 LYS A C 1
ATOM 583 O O . LYS A 1 72 ? 8.49280 -10.22064 -9.51129 1.000 53.24491 72 LYS A O 1
ATOM 589 N N . ALA A 1 73 ? 7.36192 -9.14139 -11.13301 1.000 59.18801 73 ALA A N 1
ATOM 590 C CA . ALA A 1 73 ? 6.84990 -8.14219 -10.20232 1.000 59.02310 73 ALA A CA 1
ATOM 591 C C . ALA A 1 73 ? 5.81843 -8.73715 -9.25313 1.000 63.56303 73 ALA A C 1
ATOM 592 O O . ALA A 1 73 ? 5.70189 -8.28852 -8.10694 1.000 57.61872 73 ALA A O 1
ATOM 594 N N . GLU A 1 74 ? 5.06610 -9.74293 -9.70655 1.000 61.41416 74 GLU A N 1
ATOM 595 C CA . GLU A 1 74 ? 4.07700 -10.37360 -8.83878 1.000 54.81018 74 GLU A CA 1
ATOM 596 C C . GLU A 1 74 ? 4.74643 -11.20974 -7.75568 1.000 57.18740 74 GLU A C 1
ATOM 597 O O . GLU A 1 74 ? 4.32521 -11.18154 -6.59320 1.000 55.99644 74 GLU A O 1
ATOM 603 N N . ALA A 1 75 ? 5.78940 -11.96141 -8.11809 1.000 52.78395 75 ALA A N 1
ATOM 604 C CA . ALA A 1 75 ? 6.49358 -12.77496 -7.13230 1.000 49.63128 75 ALA A CA 1
ATOM 605 C C . ALA A 1 75 ? 7.18725 -11.90456 -6.09271 1.000 49.05372 75 ALA A C 1
ATOM 606 O O . ALA A 1 75 ? 7.18977 -12.23370 -4.90060 1.000 57.32498 75 ALA A O 1
ATOM 608 N N . GLU A 1 76 ? 7.78199 -10.79024 -6.52599 1.000 47.63960 76 GLU A N 1
ATOM 609 C CA . GLU A 1 76 ? 8.41456 -9.87408 -5.58373 1.000 43.58356 76 GLU A CA 1
ATOM 610 C C . GLU A 1 76 ? 7.39012 -9.24841 -4.64634 1.000 39.87425 76 GLU A C 1
ATOM 611 O O . GLU A 1 76 ? 7.69059 -9.00182 -3.47266 1.000 43.01576 76 GLU A O 1
ATOM 617 N N . SER A 1 77 ? 6.17628 -8.99286 -5.14052 1.000 40.44646 77 SER A N 1
ATOM 618 C CA . SER A 1 77 ? 5.12284 -8.46880 -4.27770 1.000 43.54659 77 SER A CA 1
ATOM 619 C C . SER A 1 77 ? 4.64507 -9.52444 -3.28902 1.000 46.57052 77 SER A C 1
ATOM 620 O O . SER A 1 77 ? 4.43495 -9.22627 -2.10737 1.000 44.69295 77 SER A O 1
ATOM 623 N N . LEU A 1 78 ? 4.46740 -10.76425 -3.75344 1.000 44.41015 78 LEU A N 1
ATOM 624 C CA . LEU A 1 78 ? 4.04634 -11.83582 -2.85744 1.000 53.17639 78 LEU A CA 1
ATOM 625 C C . LEU A 1 78 ? 5.11970 -12.16371 -1.82769 1.000 59.42177 78 LEU A C 1
ATOM 626 O O . LEU A 1 78 ? 4.79739 -12.60447 -0.71854 1.000 47.20849 78 LEU A O 1
ATOM 631 N N . ARG A 1 79 ? 6.39334 -11.95980 -2.17118 1.000 36.19109 79 ARG A N 1
ATOM 632 C CA . ARG A 1 79 ? 7.46015 -12.19460 -1.20452 1.000 41.36521 79 ARG A CA 1
ATOM 633 C C . ARG A 1 79 ? 7.43168 -11.15196 -0.09384 1.000 50.14839 79 ARG A C 1
ATOM 634 O O . ARG A 1 79 ? 7.63604 -11.48121 1.08003 1.000 50.53273 79 ARG A O 1
ATOM 642 N N . LEU A 1 80 ? 7.17063 -9.89033 -0.44395 1.000 57.47067 80 LEU A N 1
ATOM 643 C CA . LEU A 1 80 ? 7.11005 -8.83885 0.56623 1.000 53.92422 80 LEU A CA 1
ATOM 644 C C . LEU A 1 80 ? 5.89434 -9.00606 1.46910 1.000 52.50409 80 LEU A C 1
ATOM 645 O O . LEU A 1 80 ? 5.97672 -8.77059 2.68022 1.000 57.03217 80 LEU A O 1
ATOM 650 N N . THR A 1 81 ? 4.75738 -9.41004 0.89914 1.000 47.25629 81 THR A N 1
ATOM 651 C CA . THR A 1 81 ? 3.55665 -9.60349 1.70503 1.000 45.04797 81 THR A CA 1
ATOM 652 C C . THR A 1 81 ? 3.70547 -10.79808 2.63919 1.000 59.63362 81 THR A C 1
ATOM 653 O O . THR A 1 81 ? 3.25828 -10.75165 3.79149 1.000 65.31358 81 THR A O 1
ATOM 657 N N . ALA A 1 82 ? 4.34115 -11.87249 2.16511 1.000 56.84148 82 ALA A N 1
ATOM 658 C CA . ALA A 1 82 ? 4.52062 -13.05317 3.00375 1.000 52.79044 82 ALA A CA 1
ATOM 659 C C . ALA A 1 82 ? 5.42651 -12.75605 4.19272 1.000 50.26400 82 ALA A C 1
ATOM 660 O O . ALA A 1 82 ? 5.13173 -13.16288 5.32247 1.000 54.56404 82 ALA A O 1
ATOM 662 N N . GLU A 1 83 ? 6.53540 -12.04848 3.95941 1.000 45.86596 83 GLU A N 1
ATOM 663 C CA . GLU A 1 83 ? 7.43954 -11.71504 5.05569 1.000 50.11689 83 GLU A CA 1
ATOM 664 C C . GLU A 1 83 ? 6.78190 -10.75874 6.04233 1.000 57.78550 83 GLU A C 1
ATOM 665 O O . GL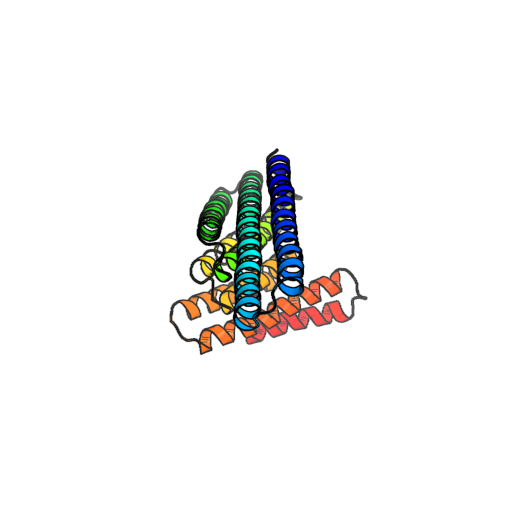U A 1 83 ? 6.98215 -10.87725 7.25670 1.000 70.25110 83 GLU A O 1
ATOM 671 N N . ALA A 1 84 ? 5.99761 -9.80225 5.54042 1.000 57.51007 84 ALA A N 1
ATOM 672 C CA . ALA A 1 84 ? 5.30059 -8.87864 6.42872 1.000 39.71413 84 ALA A CA 1
ATOM 673 C C . ALA A 1 84 ? 4.25195 -9.60260 7.26292 1.000 39.73001 84 ALA A C 1
ATOM 674 O O . ALA A 1 84 ? 4.05847 -9.28287 8.44142 1.000 47.11437 84 ALA A O 1
ATOM 676 N N . ALA A 1 85 ? 3.56773 -10.58364 6.67046 1.000 48.50272 85 ALA A N 1
ATOM 677 C CA . ALA A 1 85 ? 2.56294 -11.33495 7.41474 1.000 50.66078 85 ALA A CA 1
ATOM 678 C C . ALA A 1 85 ? 3.20961 -12.24474 8.45155 1.000 57.53159 85 ALA A C 1
ATOM 679 O O . ALA A 1 85 ? 2.68844 -12.39724 9.56257 1.000 47.43163 85 ALA A O 1
ATOM 681 N N . ALA A 1 86 ? 4.34468 -12.85846 8.10779 1.000 60.13632 86 ALA A N 1
ATOM 682 C CA . ALA A 1 86 ? 5.04427 -13.70501 9.06837 1.000 52.01257 86 ALA A CA 1
ATOM 683 C C . ALA A 1 86 ? 5.62323 -12.87905 10.20990 1.000 60.16818 86 ALA A C 1
ATOM 684 O O . ALA A 1 86 ? 5.65013 -13.33224 11.36042 1.000 64.09178 86 ALA A O 1
ATOM 686 N N . ASP A 1 87 ? 6.09354 -11.66536 9.91060 1.000 62.64746 87 ASP A N 1
ATOM 687 C CA . ASP A 1 87 ? 6.56933 -10.77610 10.96518 1.000 56.11157 87 ASP A CA 1
ATOM 688 C C . ASP A 1 87 ? 5.43482 -10.39389 11.90718 1.000 54.75617 87 ASP A C 1
ATOM 689 O O . ASP A 1 87 ? 5.64253 -10.24990 13.11753 1.000 55.82196 87 ASP A O 1
ATOM 694 N N . ALA A 1 88 ? 4.22441 -10.22898 11.36993 1.000 56.61868 88 ALA A N 1
ATOM 695 C CA . ALA A 1 88 ? 3.07602 -9.94055 12.22008 1.000 52.94950 88 ALA A CA 1
ATOM 696 C C . ALA A 1 88 ? 2.66407 -11.15755 13.03691 1.000 54.45491 88 ALA A C 1
ATOM 697 O O . ALA A 1 88 ? 2.07165 -11.00947 14.11192 1.000 56.48453 88 ALA A O 1
ATOM 699 N N . ALA A 1 89 ? 2.97125 -12.36211 12.55065 1.000 52.32052 89 ALA A N 1
ATOM 700 C CA . ALA A 1 89 ? 2.57175 -13.57010 13.26410 1.000 55.89781 89 ALA A CA 1
ATOM 701 C C . ALA A 1 89 ? 3.43885 -13.80288 14.49516 1.000 60.55255 89 ALA A C 1
ATOM 702 O O . ALA A 1 89 ? 2.94081 -14.25142 15.53423 1.000 57.10327 89 ALA A O 1
ATOM 704 N N . ARG A 1 90 ? 4.73724 -13.50454 14.40211 1.000 68.33674 90 ARG A N 1
ATOM 705 C CA . ARG A 1 90 ? 5.62598 -13.76341 15.53015 1.000 73.20539 90 ARG A CA 1
ATOM 706 C C . ARG A 1 90 ? 5.38667 -12.77521 16.66557 1.000 71.86662 90 ARG A C 1
ATOM 707 O O . ARG A 1 90 ? 5.46901 -13.14722 17.84130 1.000 74.69942 90 ARG A O 1
ATOM 715 N N . LYS A 1 91 ? 5.07991 -11.51578 16.34001 1.000 68.03166 91 LYS A N 1
ATOM 716 C CA . LYS A 1 91 ? 4.85494 -10.52732 17.39036 1.000 68.08284 91 LYS A CA 1
ATOM 717 C C . LYS A 1 91 ? 3.53763 -10.78076 18.11343 1.000 57.23440 91 LYS A C 1
ATOM 718 O O . LYS A 1 91 ? 3.43724 -10.56003 19.32600 1.000 57.47885 91 LYS A O 1
ATOM 724 N N . ALA A 1 92 ? 2.51696 -11.24640 17.38878 1.000 54.51757 92 ALA A N 1
ATOM 725 C CA . ALA A 1 92 ? 1.26209 -11.60865 18.03701 1.000 58.96310 92 ALA A CA 1
ATOM 726 C C . ALA A 1 92 ? 1.43169 -12.83084 18.92886 1.000 62.66296 92 ALA A C 1
ATOM 727 O O . ALA A 1 92 ? 0.77415 -12.93367 19.97110 1.000 59.36982 92 ALA A O 1
ATOM 729 N N . ALA A 1 93 ? 2.30339 -13.76421 18.53783 1.000 63.11043 93 ALA A N 1
ATOM 730 C CA . ALA A 1 93 ? 2.59910 -14.90389 19.39739 1.000 62.24194 93 ALA A CA 1
ATOM 731 C C . ALA A 1 93 ? 3.34562 -14.47530 20.65257 1.000 58.93631 93 ALA A C 1
ATOM 732 O O . ALA A 1 93 ? 3.18144 -15.09341 21.71038 1.000 61.91079 93 ALA A O 1
ATOM 734 N N . LEU A 1 94 ? 4.16998 -13.42879 20.55596 1.000 57.32844 94 LEU A N 1
ATOM 735 C CA . LEU A 1 94 ? 4.82799 -12.89855 21.74475 1.000 60.59468 94 LEU A CA 1
ATOM 736 C C . LEU A 1 94 ? 3.81792 -12.26370 22.69116 1.000 64.62723 94 LEU A C 1
ATOM 737 O O . LEU A 1 94 ? 3.92666 -12.41055 23.91394 1.000 66.93186 94 LEU A O 1
ATOM 742 N N . ARG A 1 95 ? 2.82428 -11.55941 22.14441 1.000 54.94898 95 ARG A N 1
ATOM 743 C CA . ARG A 1 95 ? 1.80947 -10.91910 22.97142 1.000 63.49092 95 ARG A CA 1
ATOM 744 C C . ARG A 1 95 ? 0.86536 -11.91589 23.63047 1.000 69.38028 95 ARG A C 1
ATOM 745 O O . ARG A 1 95 ? 0.11212 -11.52329 24.52774 1.000 79.90616 95 ARG A O 1
ATOM 753 N N . MET A 1 96 ? 0.88182 -13.18394 23.21407 1.000 65.63327 96 MET A N 1
ATOM 754 C CA . MET A 1 96 ? 0.09002 -14.19719 23.90342 1.000 64.65832 96 MET A CA 1
ATOM 755 C C . MET A 1 96 ? 0.80703 -14.70503 25.14862 1.000 66.09968 96 MET A C 1
ATOM 756 O O . MET A 1 96 ? 0.23133 -14.72088 26.24188 1.000 77.90117 96 MET A O 1
ATOM 761 N N . GLY A 1 97 ? 2.06188 -15.12723 25.00159 1.000 66.64155 97 GLY A N 1
ATOM 762 C CA . GLY A 1 97 ? 2.87274 -15.58633 26.10835 1.000 75.75634 97 GLY A CA 1
ATOM 763 C C . GLY A 1 97 ? 3.25914 -17.04786 26.04375 1.000 82.64381 97 GLY A C 1
ATOM 764 O O . GLY A 1 97 ? 4.26994 -17.43317 26.64689 1.000 87.23881 97 GLY A O 1
ATOM 765 N N . ASP A 1 98 ? 2.49009 -17.87153 25.33643 1.000 81.75098 98 ASP A N 1
ATOM 766 C CA . ASP A 1 98 ? 2.78726 -19.29598 25.25407 0.360 81.13779 98 ASP A CA 1
ATOM 767 C C . ASP A 1 98 ? 4.04642 -19.52119 24.42704 1.000 88.78137 98 ASP A C 1
ATOM 768 O O . ASP A 1 98 ? 4.12198 -19.09672 23.26965 1.000 84.63124 98 ASP A O 1
ATOM 773 N N . GLU A 1 99 ? 5.03841 -20.18745 25.02224 1.000 99.81128 99 GLU A N 1
ATOM 774 C CA . GLU A 1 99 ? 6.23067 -20.55223 24.26583 1.000 105.41143 99 GLU A CA 1
ATOM 775 C C . GLU A 1 99 ? 5.91081 -21.58130 23.19064 1.000 96.87505 99 GLU A C 1
ATOM 776 O O . GLU A 1 99 ? 6.62404 -21.66900 22.18473 1.000 91.94641 99 GLU A O 1
ATOM 782 N N . ARG A 1 100 ? 4.84458 -22.36106 23.38288 1.000 91.93962 100 ARG A N 1
ATOM 783 C CA . ARG A 1 100 ? 4.45079 -23.34178 22.37792 1.000 85.81435 100 ARG A CA 1
ATOM 784 C C . ARG A 1 100 ? 3.89763 -22.66293 21.13094 1.000 81.48153 100 ARG A C 1
ATOM 785 O O . ARG A 1 100 ? 4.21546 -23.06689 20.00623 0.680 83.47918 100 ARG A O 1
ATOM 793 N N . VAL A 1 101 ? 3.07038 -21.62832 21.30613 1.000 74.05082 101 VAL A N 1
ATOM 794 C CA . VAL A 1 101 ? 2.56774 -20.89111 20.15362 1.000 64.27507 101 VAL A CA 1
ATOM 795 C C . VAL A 1 101 ? 3.66142 -20.03355 19.53218 1.000 65.84978 101 VAL A C 1
ATOM 796 O O . VAL A 1 101 ? 3.56050 -19.66005 18.35751 1.000 67.49836 101 VAL A O 1
ATOM 800 N N . ARG A 1 102 ? 4.71378 -19.71451 20.29074 1.000 54.20721 102 ARG A N 1
ATOM 801 C CA . ARG A 1 102 ? 5.85527 -19.01860 19.70923 1.000 69.25173 102 ARG A CA 1
ATOM 802 C C . ARG A 1 102 ? 6.67087 -19.94551 18.81862 1.000 73.22390 102 ARG A C 1
ATOM 803 O O . ARG A 1 102 ? 7.21756 -19.50441 17.80128 1.000 78.84926 102 ARG A O 1
ATOM 811 N N . ARG A 1 103 ? 6.76168 -21.22764 19.18045 1.000 70.11322 103 ARG A N 1
ATOM 812 C CA . ARG A 1 103 ? 7.40469 -22.19741 18.30200 1.000 75.07702 103 ARG A CA 1
ATOM 813 C C . ARG A 1 103 ? 6.56258 -22.46709 17.06280 1.000 81.71196 103 ARG A C 1
ATOM 814 O O . ARG A 1 103 ? 7.11208 -22.71167 15.98291 0.740 86.17884 103 ARG A O 1
ATOM 822 N N . LEU A 1 104 ? 5.23441 -22.42960 17.19750 1.000 80.39922 104 LEU A N 1
ATOM 823 C CA . LEU A 1 104 ? 4.36862 -22.59540 16.03490 1.000 77.84800 104 LEU A CA 1
ATOM 824 C C . LEU A 1 104 ? 4.49336 -21.41084 15.08592 1.000 80.49122 104 LEU A C 1
ATOM 825 O O . LEU A 1 104 ? 4.59240 -21.59184 13.86680 1.000 79.81007 104 LEU A O 1
ATOM 830 N N . ALA A 1 105 ? 4.49023 -20.18976 15.62646 1.000 81.35375 105 ALA A N 1
ATOM 831 C CA . ALA A 1 105 ? 4.64140 -19.00988 14.78322 1.000 73.23874 105 ALA A CA 1
ATOM 832 C C . ALA A 1 105 ? 6.03811 -18.92445 14.18371 1.000 72.86768 105 ALA A C 1
ATOM 833 O O . ALA A 1 105 ? 6.21066 -18.35834 13.09841 1.000 70.89103 105 ALA A O 1
ATOM 835 N N . ALA A 1 106 ? 7.04252 -19.47493 14.87067 1.000 78.57768 106 ALA A N 1
ATOM 836 C CA . ALA A 1 106 ? 8.39463 -19.47676 14.32494 1.000 78.17612 106 ALA A CA 1
ATOM 837 C C . ALA A 1 106 ? 8.48962 -20.33271 13.07012 1.000 77.69487 106 ALA A C 1
ATOM 838 O O . ALA A 1 106 ? 9.30393 -20.04494 12.18584 1.000 77.01498 106 ALA A O 1
ATOM 840 N N . GLU A 1 107 ? 7.66974 -21.38142 12.97157 1.000 77.98135 107 GLU A N 1
ATOM 841 C CA . GLU A 1 107 ? 7.68175 -22.20980 11.77136 1.000 81.47612 107 GLU A CA 1
ATOM 842 C C . GLU A 1 107 ? 7.02627 -21.49211 10.59892 1.000 82.86529 107 GLU A C 1
ATOM 843 O O . GLU A 1 107 ? 7.46927 -21.63555 9.45374 1.000 90.43242 107 GLU A O 1
ATOM 849 N N . LEU A 1 108 ? 5.97240 -20.71394 10.86333 1.000 76.17522 108 LEU A N 1
ATOM 850 C CA . LEU A 1 108 ? 5.34311 -19.93860 9.79822 1.000 70.81998 108 LEU A CA 1
ATOM 851 C C . LEU A 1 108 ? 6.33091 -18.96551 9.16957 1.000 70.86360 108 LEU A C 1
ATOM 852 O O . LEU A 1 108 ? 6.31611 -18.75544 7.95116 1.000 74.54489 108 LEU A O 1
ATOM 857 N N . VAL A 1 109 ? 7.19701 -18.36102 9.98632 1.000 70.33526 109 VAL A N 1
ATOM 858 C CA . VAL A 1 109 ? 8.24433 -17.49574 9.45122 1.000 66.67084 109 VAL A CA 1
ATOM 859 C C . VAL A 1 109 ? 9.18245 -18.29503 8.55676 1.000 70.62481 109 VAL A C 1
ATOM 860 O O . VAL A 1 109 ? 9.61927 -17.81738 7.50232 1.000 71.87444 109 VAL A O 1
ATOM 864 N N . ARG A 1 110 ? 9.49884 -19.52869 8.95754 1.000 77.22617 110 ARG A N 1
ATOM 865 C CA . ARG A 1 110 ? 10.33737 -20.38343 8.12521 1.000 86.54209 110 ARG A CA 1
ATOM 866 C C . ARG A 1 110 ? 9.57756 -20.89376 6.90735 1.000 87.36001 110 ARG A C 1
ATOM 867 O O . ARG A 1 110 ? 10.16913 -21.05851 5.83436 0.840 85.71350 110 ARG A O 1
ATOM 875 N N . LEU A 1 111 ? 8.27400 -21.14658 7.04922 1.000 92.08933 111 LEU A N 1
ATOM 876 C CA . LEU A 1 111 ? 7.48460 -21.59977 5.90847 1.000 92.21317 111 LEU A CA 1
ATOM 877 C C . LEU A 1 111 ? 7.25066 -20.46965 4.91420 1.000 86.77142 111 LEU A C 1
ATOM 878 O O . LEU A 1 111 ? 7.28207 -20.68994 3.69785 1.000 86.15188 111 LEU A O 1
ATOM 883 N N . ALA A 1 112 ? 7.01247 -19.25333 5.41083 1.000 82.63907 112 ALA A N 1
ATOM 884 C CA . ALA A 1 112 ? 6.80303 -18.12093 4.51474 1.000 73.27464 112 ALA A CA 1
ATOM 885 C C . ALA A 1 112 ? 8.08976 -17.74194 3.79353 1.000 65.19581 112 ALA A C 1
ATOM 886 O O . ALA A 1 112 ? 8.05810 -17.35115 2.62135 1.000 64.72476 112 ALA A O 1
ATOM 888 N N . GLN A 1 113 ? 9.23101 -17.85282 4.47601 1.000 63.15123 113 GLN A N 1
ATOM 889 C CA . GLN A 1 113 ? 10.50575 -17.51229 3.85258 1.000 63.23633 113 GLN A CA 1
ATOM 890 C C . GLN A 1 113 ? 10.85777 -18.49655 2.74370 1.000 66.56379 113 GLN A C 1
ATOM 891 O O . GLN A 1 113 ? 11.24786 -18.09296 1.64184 1.000 65.02954 113 GLN A O 1
ATOM 897 N N . GLU A 1 114 ? 10.72366 -19.79634 3.01771 1.000 74.53407 114 GLU A N 1
ATOM 898 C CA . GLU A 1 114 ? 11.11749 -20.80443 2.03839 1.000 83.10851 114 GLU A CA 1
ATOM 899 C C . GLU A 1 114 ? 10.19018 -20.80150 0.82890 1.000 84.93820 114 GLU A C 1
ATOM 900 O O . GLU A 1 114 ? 10.64576 -20.96938 -0.30841 1.000 85.86457 114 GLU A O 1
ATOM 902 N N . ALA A 1 115 ? 8.88737 -20.61296 1.05137 1.000 84.71239 115 ALA A N 1
ATOM 903 C CA . ALA A 1 115 ? 7.94226 -20.62515 -0.06073 1.000 76.42527 115 ALA A CA 1
ATOM 904 C C . ALA A 1 115 ? 8.08442 -19.37779 -0.92380 1.000 84.26103 115 ALA A C 1
ATOM 905 O O . ALA A 1 115 ? 7.96473 -19.44934 -2.15271 1.000 80.98446 115 ALA A O 1
ATOM 907 N N . ALA A 1 116 ? 8.33862 -18.22492 -0.30063 1.000 82.73773 116 ALA A N 1
ATOM 908 C CA . ALA A 1 116 ? 8.49786 -16.99542 -1.06842 1.000 79.16660 116 ALA A CA 1
ATOM 909 C C . ALA A 1 116 ? 9.83895 -16.95098 -1.78852 1.000 84.50621 116 ALA A C 1
ATOM 910 O O . ALA A 1 116 ? 9.95522 -16.30831 -2.83817 1.000 80.79255 116 ALA A O 1
ATOM 912 N N . GLU A 1 117 ? 10.85867 -17.62081 -1.24563 1.000 86.10032 117 GLU A N 1
ATOM 913 C CA . GLU A 1 117 ? 12.15447 -17.65492 -1.91456 1.000 86.87172 117 GLU A CA 1
ATOM 914 C C . GLU A 1 117 ? 12.11350 -18.52499 -3.16367 1.000 84.48135 117 GLU A C 1
ATOM 915 O O . GLU A 1 117 ? 12.78532 -18.21680 -4.15475 1.000 87.64623 117 GLU A O 1
ATOM 921 N N . GLU A 1 118 ? 11.33433 -19.60766 -3.13882 0.650 80.56628 118 GLU A N 1
ATOM 922 C CA . GLU A 1 118 ? 11.24104 -20.48330 -4.30020 0.650 77.60554 118 GLU A CA 1
ATOM 923 C C . GLU A 1 118 ? 10.36387 -19.88587 -5.39302 0.650 77.65939 118 GLU A C 1
ATOM 924 O O . GLU A 1 118 ? 10.55721 -20.19415 -6.57450 0.650 84.41181 118 GLU A O 1
ATOM 930 N N . ALA A 1 119 ? 9.40568 -19.03191 -5.02504 0.470 70.94089 119 ALA A N 1
ATOM 931 C CA . ALA A 1 119 ? 8.57256 -18.38254 -6.03161 1.000 66.79789 119 ALA A CA 1
ATOM 932 C C . ALA A 1 119 ? 9.34990 -17.30758 -6.78044 1.000 70.93935 119 ALA A C 1
ATOM 933 O O . ALA A 1 119 ? 9.15991 -17.12393 -7.98844 1.000 68.76564 119 ALA A O 1
ATOM 935 N N . THR A 1 120 ? 10.22938 -16.58628 -6.08108 1.000 73.36245 120 THR A N 1
ATOM 936 C CA . THR A 1 120 ? 11.04420 -15.56838 -6.73311 1.000 77.28917 120 THR A CA 1
ATOM 937 C C . THR A 1 120 ? 12.15927 -16.17313 -7.57492 0.100 82.96132 120 THR A C 1
ATOM 938 O O . THR A 1 120 ? 12.72190 -15.47695 -8.42683 1.000 79.97548 120 THR A O 1
ATOM 942 N N . ARG A 1 121 ? 12.49172 -17.44750 -7.35570 0.810 89.71830 121 ARG A N 1
ATOM 943 C CA . ARG A 1 121 ? 13.52889 -18.08771 -8.15759 0.810 96.43270 121 ARG A CA 1
ATOM 944 C C . ARG A 1 121 ? 13.03987 -18.35487 -9.57559 0.810 103.13463 121 ARG A C 1
ATOM 945 O O . ARG A 1 121 ? 13.79437 -18.18898 -10.54116 0.810 105.99712 121 ARG A O 1
ATOM 953 N N . ASP A 1 122 ? 11.78138 -18.76781 -9.71977 0.910 106.65033 122 ASP A N 1
ATOM 954 C CA . ASP A 1 122 ? 11.17861 -19.01495 -11.02810 0.910 111.03546 122 ASP A CA 1
ATOM 955 C C . ASP A 1 122 ? 9.72065 -18.58351 -10.97025 0.910 109.81645 122 ASP A C 1
ATOM 956 O O . ASP A 1 122 ? 8.82526 -19.39767 -10.71182 0.910 113.97410 122 ASP A O 1
ATOM 958 N N . PRO A 1 123 ? 9.44451 -17.29678 -11.20524 0.850 90.25196 123 PRO A N 1
ATOM 959 C CA . PRO A 1 123 ? 8.05684 -16.81286 -11.12099 1.000 84.50152 123 PRO A CA 1
ATOM 960 C C . PRO A 1 123 ? 7.14958 -17.34553 -12.21686 0.520 91.60671 123 PRO A C 1
ATOM 961 O O . PRO A 1 123 ? 5.92485 -17.21411 -12.09231 1.000 93.37914 123 PRO A O 1
ATOM 965 N N . ASN A 1 124 ? 7.70097 -17.94066 -13.27795 0.900 97.67693 124 ASN A N 1
ATOM 966 C CA . ASN A 1 124 ? 6.86840 -18.50115 -14.33600 0.900 93.63697 124 ASN A CA 1
ATOM 967 C C . ASN A 1 124 ? 6.04239 -19.68775 -13.85816 0.900 92.52786 124 ASN A C 1
ATOM 968 O O . ASN A 1 124 ? 5.06288 -20.04984 -14.51857 0.900 90.90273 124 ASN A O 1
ATOM 973 N N . SER A 1 125 ? 6.41167 -20.29811 -12.73478 0.770 91.70510 125 SER A N 1
ATOM 974 C CA . SER A 1 125 ? 5.64054 -21.40699 -12.18845 1.000 92.75917 125 SER A CA 1
ATOM 975 C C . SER A 1 125 ? 4.35069 -20.88236 -11.56955 1.000 91.56607 125 SER A C 1
ATOM 976 O O . SER A 1 125 ? 4.38410 -20.04028 -10.66587 1.000 91.99102 125 SER A O 1
ATOM 979 N N . SER A 1 126 ? 3.21260 -21.37624 -12.05921 1.000 89.84747 126 SER A N 1
ATOM 980 C CA . SER A 1 126 ? 1.92294 -20.94797 -11.53469 0.310 85.47743 126 SER A CA 1
ATOM 981 C C . SER A 1 126 ? 1.55531 -21.65828 -10.23966 1.000 84.83788 126 SER A C 1
ATOM 982 O O . SER A 1 126 ? 0.77010 -21.11836 -9.45255 1.000 85.41651 126 SER A O 1
ATOM 985 N N . ASP A 1 127 ? 2.10182 -22.85238 -10.00201 1.000 86.23568 127 ASP A N 1
ATOM 986 C CA . ASP A 1 127 ? 1.78746 -23.57509 -8.77463 1.000 79.19353 127 ASP A CA 1
ATOM 987 C C . ASP A 1 127 ? 2.49992 -22.96125 -7.57639 1.000 75.85682 127 ASP A C 1
ATOM 988 O O . ASP A 1 127 ? 1.89785 -22.79183 -6.50972 0.370 73.56843 127 ASP A O 1
ATOM 993 N N . GLN A 1 128 ? 3.78318 -22.62350 -7.73145 1.000 73.79049 128 GLN A N 1
ATOM 994 C CA . GLN A 1 128 ? 4.51012 -21.96828 -6.64937 1.000 73.39086 128 GLN A CA 1
ATOM 995 C C . GLN A 1 128 ? 3.95238 -20.58167 -6.35918 1.000 73.97500 128 GLN A C 1
ATOM 996 O O . GLN A 1 128 ? 4.04561 -20.10254 -5.22342 1.000 76.90571 128 GLN A O 1
ATOM 1002 N N . ASN A 1 129 ? 3.37147 -19.92546 -7.36543 1.000 70.55257 129 ASN A N 1
ATOM 1003 C CA . ASN A 1 129 ? 2.77675 -18.61252 -7.14324 1.000 64.91382 129 ASN A CA 1
ATOM 1004 C C . ASN A 1 129 ? 1.46111 -18.72562 -6.38290 1.000 62.70595 129 ASN A C 1
ATOM 1005 O O . ASN A 1 129 ? 1.18534 -17.92103 -5.48533 0.590 53.19407 129 ASN A O 1
ATOM 1010 N N . GLU A 1 130 ? 0.63812 -19.72008 -6.72366 1.000 70.97162 130 GLU A N 1
ATOM 1011 C CA . GLU A 1 130 ? -0.64544 -19.88443 -6.05020 1.000 75.30951 130 GLU A CA 1
ATOM 1012 C C . GLU A 1 130 ? -0.47600 -20.47600 -4.65601 1.000 63.47215 130 GLU A C 1
ATOM 1013 O O . GLU A 1 130 ? -1.20907 -20.10823 -3.73118 1.000 59.47699 130 GLU A O 1
ATOM 1019 N N . ALA A 1 131 ? 0.47812 -21.39482 -4.48694 1.000 65.70473 131 ALA A N 1
ATOM 1020 C CA . ALA A 1 131 ? 0.72251 -21.96517 -3.16655 1.000 70.91994 131 ALA A CA 1
ATOM 1021 C C . ALA A 1 131 ? 1.18571 -20.89614 -2.18725 1.000 69.96648 131 ALA A C 1
ATOM 1022 O O . ALA A 1 131 ? 0.83147 -20.93146 -1.00337 1.000 66.13471 131 ALA A O 1
ATOM 1024 N N . LEU A 1 132 ? 1.97481 -19.93159 -2.66536 1.000 68.78610 132 LEU A N 1
ATOM 1025 C CA . LEU A 1 132 ? 2.39673 -18.83145 -1.80671 1.000 63.37989 132 LEU A CA 1
ATOM 1026 C C . LEU A 1 132 ? 1.22545 -17.93024 -1.43735 1.000 59.44473 132 LEU A C 1
ATOM 1027 O O . LEU A 1 132 ? 1.20159 -17.36883 -0.33627 1.000 53.32123 132 LEU A O 1
ATOM 1032 N N . ARG A 1 133 ? 0.24740 -17.78563 -2.33500 1.000 51.48808 133 ARG A N 1
ATOM 1033 C CA . ARG A 1 133 ? -0.92626 -16.97272 -2.03141 1.000 59.49863 133 ARG A CA 1
ATOM 1034 C C . ARG A 1 133 ? -1.71245 -17.56012 -0.86714 1.000 64.82171 133 ARG A C 1
ATOM 1035 O O . ARG A 1 133 ? -2.12103 -16.83878 0.04981 1.000 69.11380 133 ARG A O 1
ATOM 1043 N N . LEU A 1 134 ? -1.93445 -18.87571 -0.88778 1.000 60.57652 134 LEU A N 1
ATOM 1044 C CA . LEU A 1 134 ? -2.71695 -19.50711 0.16854 1.000 64.07073 134 LEU A CA 1
ATOM 1045 C C . LEU A 1 134 ? -1.96081 -19.53582 1.48993 1.000 62.84910 134 LEU A C 1
ATOM 1046 O O . LEU A 1 134 ? -2.57799 -19.43658 2.55685 1.000 63.04922 134 LEU A O 1
ATOM 1051 N N . ILE A 1 135 ? -0.63443 -19.67705 1.44272 1.000 57.69396 135 ILE A N 1
ATOM 1052 C CA . ILE A 1 135 ? 0.16106 -19.60367 2.66448 1.000 48.90690 135 ILE A CA 1
ATOM 1053 C C . ILE A 1 135 ? 0.05173 -18.21496 3.28077 1.000 53.92804 135 ILE A C 1
ATOM 1054 O O . ILE A 1 135 ? -0.00499 -18.06518 4.50758 1.000 53.02187 135 ILE A O 1
ATOM 1059 N N . ILE A 1 136 ? 0.00506 -17.17860 2.43996 1.000 55.27464 136 ILE A N 1
ATOM 1060 C CA . ILE A 1 136 ? -0.22269 -15.82543 2.93988 1.000 55.52510 136 ILE A CA 1
ATOM 1061 C C . ILE A 1 136 ? -1.60076 -15.72250 3.58072 1.000 51.00859 136 ILE A C 1
ATOM 1062 O O . ILE A 1 136 ? -1.75637 -15.14919 4.66589 1.000 56.51446 136 ILE A O 1
ATOM 1067 N N . LEU A 1 137 ? -2.62123 -16.28387 2.92614 1.000 48.31993 137 LEU A N 1
ATOM 1068 C CA . LEU A 1 137 ? -3.96264 -16.27101 3.50074 1.000 58.23025 137 LEU A CA 1
ATOM 1069 C C . LEU A 1 137 ? -4.03580 -17.09437 4.77964 1.000 57.86807 137 LEU A C 1
ATOM 1070 O O . LEU A 1 137 ? -4.81383 -16.76500 5.68219 1.000 57.07422 137 LEU A O 1
ATOM 1075 N N . ALA A 1 138 ? -3.24117 -18.16259 4.87691 1.000 56.16830 138 ALA A N 1
ATOM 1076 C CA . ALA A 1 138 ? -3.22024 -18.95360 6.10259 1.000 58.34376 138 ALA A CA 1
ATOM 1077 C C . ALA A 1 138 ? -2.58874 -18.17469 7.24973 1.000 53.55485 138 ALA A C 1
ATOM 1078 O O . ALA A 1 138 ? -3.07949 -18.22203 8.38386 1.000 51.74352 138 ALA A O 1
ATOM 1080 N N . ILE A 1 139 ? -1.50131 -17.45084 6.97390 1.000 45.09384 139 ILE A N 1
ATOM 1081 C CA . ILE A 1 139 ? -0.85766 -16.65103 8.01129 1.000 44.36267 139 ILE A CA 1
ATOM 1082 C C . ILE A 1 139 ? -1.76723 -15.50877 8.44752 1.000 54.38365 139 ILE A C 1
ATOM 1083 O O . ILE A 1 139 ? -1.85580 -15.18917 9.63920 1.000 55.50820 139 ILE A O 1
ATOM 1088 N N . GLU A 1 140 ? -2.46080 -14.87948 7.49490 1.000 53.99952 140 GLU A N 1
ATOM 1089 C CA . GLU A 1 140 ? -3.38605 -13.80528 7.84213 1.000 51.05215 140 GLU A CA 1
ATOM 1090 C C . GLU A 1 140 ? -4.50298 -14.31238 8.74405 1.000 58.32491 140 GLU A C 1
ATOM 1091 O O . GLU A 1 140 ? -4.89124 -13.63632 9.70474 1.000 65.63067 140 GLU A O 1
ATOM 1097 N N . ALA A 1 141 ? -5.03309 -15.50268 8.44978 1.000 55.10402 141 ALA A N 1
ATOM 1098 C CA . ALA A 1 141 ? -6.03801 -16.09452 9.32419 1.000 51.58266 141 ALA A CA 1
ATOM 1099 C C . ALA A 1 141 ? -5.45392 -16.42889 10.68978 1.000 54.23344 141 ALA A C 1
ATOM 1100 O O . ALA A 1 141 ? -6.15060 -16.32162 11.70523 1.000 59.90016 141 ALA A O 1
ATOM 1102 N N . ALA A 1 142 ? -4.18270 -16.83315 10.73546 1.000 42.75592 142 ALA A N 1
ATOM 1103 C CA . ALA A 1 142 ? -3.54155 -17.10466 12.01660 1.000 52.59062 142 ALA A CA 1
ATOM 1104 C C . ALA A 1 142 ? -3.32819 -15.82008 12.80695 1.000 51.29841 142 ALA A C 1
ATOM 1105 O O . ALA A 1 142 ? -3.47051 -15.80991 14.03470 1.000 62.07048 142 ALA A O 1
ATOM 1107 N N . VAL A 1 143 ? -2.98958 -14.72656 12.12084 1.000 51.54547 143 VAL A N 1
ATOM 1108 C CA . VAL A 1 143 ? -2.80198 -13.45048 12.80348 1.000 51.83795 143 VAL A CA 1
ATOM 1109 C C . VAL A 1 143 ? -4.13024 -12.92855 13.33689 1.000 51.31736 143 VAL A C 1
ATOM 1110 O O . VAL A 1 143 ? -4.20440 -12.41702 14.46096 1.000 54.62469 143 VAL A O 1
ATOM 1114 N N . ARG A 1 144 ? -5.20051 -13.05277 12.54627 1.000 52.50748 144 ARG A N 1
ATOM 1115 C CA . ARG A 1 144 ? -6.51286 -12.61773 13.01331 1.000 59.24823 144 ARG A CA 1
ATOM 1116 C C . ARG A 1 144 ? -6.96885 -13.42171 14.22265 1.000 59.79811 144 ARG A C 1
ATOM 1117 O O . ARG A 1 144 ? -7.65149 -12.88662 15.10365 1.000 62.82157 144 ARG A O 1
ATOM 1125 N N . ALA A 1 145 ? -6.60034 -14.70220 14.28603 1.000 61.30880 145 ALA A N 1
ATOM 1126 C CA . ALA A 1 145 ? -6.95326 -15.51320 15.44529 1.000 57.86029 145 ALA A CA 1
ATOM 1127 C C . ALA A 1 145 ? -6.12094 -15.12773 16.66162 1.000 55.16687 145 ALA A C 1
ATOM 1128 O O . ALA A 1 145 ? -6.62369 -15.13242 17.79142 1.000 58.69409 145 ALA A O 1
ATOM 1130 N N . LEU A 1 146 ? -4.84650 -14.78844 16.45064 1.000 51.28272 146 LEU A N 1
ATOM 1131 C CA . LEU A 1 146 ? -3.98742 -14.41030 17.56840 1.000 58.29558 146 LEU A CA 1
ATOM 1132 C C . LEU A 1 146 ? -4.38230 -13.05405 18.13904 1.000 55.26735 146 LEU A C 1
ATOM 1133 O O . LEU A 1 146 ? -4.34270 -12.85361 19.35862 1.000 62.68544 146 LEU A O 1
ATOM 1138 N N . ASP A 1 147 ? -4.76070 -12.10874 17.27480 1.000 47.09749 147 ASP A N 1
ATOM 1139 C CA . ASP A 1 147 ? -5.17483 -10.79526 17.75647 1.000 51.47851 147 ASP A CA 1
ATOM 1140 C C . ASP A 1 147 ? -6.46904 -10.87253 18.55468 1.000 52.26577 147 ASP A C 1
ATOM 1141 O O . ASP A 1 147 ? -6.65611 -10.10447 19.50500 1.000 61.13771 147 ASP A O 1
ATOM 1146 N N . LYS A 1 148 ? -7.36828 -11.78850 18.18861 1.000 56.11444 148 LYS A N 1
ATOM 1147 C CA . LYS A 1 148 ? -8.61457 -11.94051 18.93092 1.000 66.03456 148 LYS A CA 1
ATOM 1148 C C . LYS A 1 148 ? -8.38400 -12.60118 20.28458 1.000 68.99174 148 LYS A C 1
ATOM 1149 O O . LYS A 1 148 ? -9.15003 -12.36752 21.22669 1.000 63.39029 148 LYS A O 1
ATOM 1155 N N . ALA A 1 149 ? -7.33273 -13.41539 20.40488 1.000 69.51843 149 ALA A N 1
ATOM 1156 C CA . ALA A 1 149 ? -7.08581 -14.12618 21.65421 1.000 59.80013 149 ALA A CA 1
ATOM 1157 C C . ALA A 1 149 ? -6.59165 -13.19402 22.75333 1.000 66.48869 149 ALA A C 1
ATOM 1158 O O . ALA A 1 149 ? -6.79070 -13.48081 23.93956 1.000 73.00205 149 ALA A O 1
ATOM 1160 N N . ILE A 1 150 ? -5.95316 -12.08517 22.39052 1.000 61.48332 150 ILE A N 1
ATOM 1161 C CA . ILE A 1 150 ? -5.40730 -11.15367 23.36879 1.000 62.83964 150 ILE A CA 1
ATOM 1162 C C . ILE A 1 150 ? -6.34831 -9.97076 23.60741 1.000 61.76481 150 ILE A C 1
ATOM 1163 O O . ILE A 1 150 ? -5.94009 -8.96329 24.18344 1.000 58.52506 150 ILE A O 1
ATOM 1168 N N . GLU A 1 151 ? -7.60590 -10.07712 23.17618 1.000 69.59066 151 GLU A N 1
ATOM 1169 C CA . GLU A 1 151 ? -8.55676 -8.99175 23.39472 1.000 73.58246 151 GLU A CA 1
ATOM 1170 C C . GLU A 1 151 ? -9.11223 -9.01855 24.81501 1.000 72.51707 151 GLU A C 1
ATOM 1171 O O . GLU A 1 151 ? -8.93330 -8.06630 25.58169 1.000 58.91116 151 GLU A O 1
ATOM 1177 N N . LYS A 1 152 ? -9.78983 -10.10499 25.18194 1.000 69.76232 152 LYS A N 1
ATOM 1178 C CA . LYS A 1 152 ? -10.40871 -10.23243 26.49344 1.000 60.14131 152 LYS A CA 1
ATOM 1179 C C . LYS A 1 152 ? -9.73494 -11.27355 27.37450 1.000 65.30073 152 LYS A C 1
ATOM 1180 O O . LYS A 1 152 ? -10.12508 -11.42566 28.53718 1.000 67.37283 152 LYS A O 1
ATOM 1186 N N . GLY A 1 153 ? -8.73922 -11.99120 26.86051 1.000 62.90002 153 GLY A N 1
ATOM 1187 C CA . GLY A 1 153 ? -8.10963 -13.03671 27.64025 1.000 64.22892 153 GLY A CA 1
ATOM 1188 C C . GLY A 1 153 ? -8.97222 -14.25483 27.86867 1.000 66.40721 153 GLY A C 1
ATOM 1189 O O . GLY A 1 153 ? -8.74650 -14.98947 28.83359 1.000 66.88220 153 GLY A O 1
ATOM 1190 N N . ASP A 1 154 ? -9.95749 -14.48768 27.01160 1.000 64.16936 154 ASP A N 1
ATOM 1191 C CA . ASP A 1 154 ? -10.83424 -15.64464 27.15340 1.000 72.62182 154 ASP A CA 1
ATOM 1192 C C . ASP A 1 154 ? -10.04408 -16.92734 26.93484 1.000 74.12428 154 ASP A C 1
ATOM 1193 O O . ASP A 1 154 ? -9.43814 -17.09477 25.86811 1.000 67.33390 154 ASP A O 1
A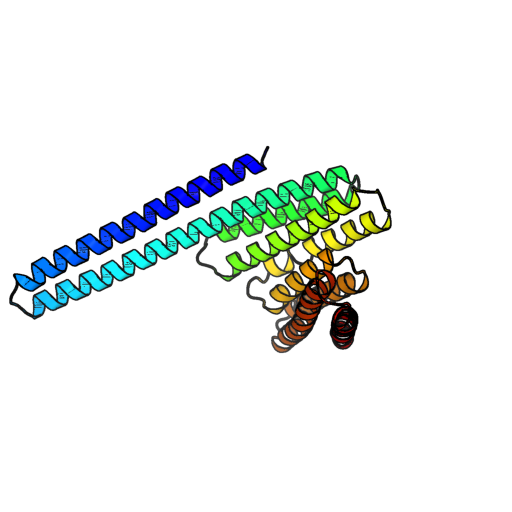TOM 1198 N N . PRO A 1 155 ? -10.01793 -17.85054 27.90028 0.470 75.60509 155 PRO A N 1
ATOM 1199 C CA . PRO A 1 155 ? -9.21878 -19.07488 27.72351 1.000 75.14602 155 PRO A CA 1
ATOM 1200 C C . PRO A 1 155 ? -9.62816 -19.90100 26.51697 0.290 74.00619 155 PRO A C 1
ATOM 1201 O O . PRO A 1 155 ? -8.77682 -20.57440 25.92262 1.000 68.63966 155 PRO A O 1
ATOM 1205 N N . GLU A 1 156 ? -10.90676 -19.87330 26.13474 1.000 75.86628 156 GLU A N 1
ATOM 1206 C CA . GLU A 1 156 ? -11.32625 -20.58238 24.93060 1.000 79.02643 156 GLU A CA 1
ATOM 1207 C C . GLU A 1 156 ? -10.76947 -19.91837 23.67778 1.000 79.41207 156 GLU A C 1
ATOM 1208 O O . GLU A 1 156 ? -10.39046 -20.60532 22.72263 1.000 80.58419 156 GLU A O 1
ATOM 1214 N N . ASP A 1 157 ? -10.70849 -18.58418 23.66361 1.000 78.04708 157 ASP A N 1
ATOM 1215 C CA . ASP A 1 157 ? -10.15852 -17.88300 22.50750 1.000 74.43979 157 ASP A CA 1
ATOM 1216 C C . ASP A 1 157 ? -8.66014 -18.12318 22.37482 1.000 69.22835 157 ASP A C 1
ATOM 1217 O O . ASP A 1 157 ? -8.14171 -18.24122 21.25816 1.000 62.56788 157 ASP A O 1
ATOM 1222 N N . ARG A 1 158 ? -7.94753 -18.19695 23.50145 1.000 66.61702 158 ARG A N 1
ATOM 1223 C CA . ARG A 1 158 ? -6.50797 -18.42872 23.44684 1.000 62.67263 158 ARG A CA 1
ATOM 1224 C C . ARG A 1 158 ? -6.19665 -19.83350 22.94574 1.000 65.69644 158 ARG A C 1
ATOM 1225 O O . ARG A 1 158 ? -5.25616 -20.02577 22.16656 1.000 57.37313 158 ARG A O 1
ATOM 1233 N N . GLU A 1 159 ? -6.97891 -20.82741 23.37472 1.000 71.42518 159 GLU A N 1
ATOM 1234 C CA . GLU A 1 159 ? -6.81107 -22.17435 22.84048 1.000 71.57237 159 GLU A CA 1
ATOM 1235 C C . GLU A 1 159 ? -7.34194 -22.27628 21.41712 1.000 71.75318 159 GLU A C 1
ATOM 1236 O O . GLU A 1 159 ? -6.81472 -23.05499 20.61398 1.000 76.36218 159 GLU A O 1
ATOM 1242 N N . ARG A 1 160 ? -8.37935 -21.50186 21.08856 1.000 68.30430 160 ARG A N 1
ATOM 1243 C CA . ARG A 1 160 ? -8.84920 -21.43863 19.70871 1.000 72.82664 160 ARG A CA 1
ATOM 1244 C C . ARG A 1 160 ? -7.74897 -20.93731 18.78272 1.000 70.63518 160 ARG A C 1
ATOM 1245 O O . ARG A 1 160 ? -7.62599 -21.39902 17.64246 1.000 67.48599 160 ARG A O 1
ATOM 1253 N N . ALA A 1 161 ? -6.93146 -19.99668 19.26182 1.000 77.66471 161 ALA A N 1
ATOM 1254 C CA . ALA A 1 161 ? -5.84009 -19.47780 18.44503 1.000 74.69564 161 ALA A CA 1
ATOM 1255 C C . ALA A 1 161 ? -4.72714 -20.50645 18.28735 1.000 75.66540 161 ALA A C 1
ATOM 1256 O O . ALA A 1 161 ? -4.14125 -20.63100 17.20630 1.000 73.52426 161 ALA A O 1
ATOM 1258 N N . ARG A 1 162 ? -4.42171 -21.25448 19.35113 1.000 73.58741 162 ARG A N 1
ATOM 1259 C CA . ARG A 1 162 ? -3.35609 -22.24911 19.26796 1.000 72.40081 162 ARG A CA 1
ATOM 1260 C C . ARG A 1 162 ? -3.71896 -23.37338 18.30628 1.000 68.71456 162 ARG A C 1
ATOM 1261 O O . ARG A 1 162 ? -2.87719 -23.81713 17.51627 1.000 56.05444 162 ARG A O 1
ATOM 1269 N N . GLU A 1 163 ? -4.96589 -23.84859 18.36000 1.000 72.30944 163 GLU A N 1
ATOM 1270 C CA . GLU A 1 163 ? -5.37026 -24.95891 17.50499 1.000 70.02866 163 GLU A CA 1
ATOM 1271 C C . GLU A 1 163 ? -5.36480 -24.56780 16.03359 1.000 71.69847 163 GLU A C 1
ATOM 1272 O O . GLU A 1 163 ? -5.04710 -25.39772 15.17427 1.000 80.54445 163 GLU A O 1
ATOM 1278 N N . MET A 1 164 ? -5.70421 -23.31741 15.72349 1.000 71.45928 164 MET A N 1
ATOM 1279 C CA . MET A 1 164 ? -5.79911 -22.87995 14.33819 1.000 78.31520 164 MET A CA 1
ATOM 1280 C C . MET A 1 164 ? -4.48889 -22.32985 13.79153 1.000 75.82545 164 MET A C 1
ATOM 1281 O O . MET A 1 164 ? -4.29783 -22.32993 12.56999 1.000 86.56320 164 MET A O 1
ATOM 1286 N N . VAL A 1 165 ? -3.58546 -21.86300 14.65588 1.000 65.75191 165 VAL A N 1
ATOM 1287 C CA . VAL A 1 165 ? -2.24665 -21.50898 14.19445 1.000 61.51391 165 VAL A CA 1
ATOM 1288 C C . VAL A 1 165 ? -1.45658 -22.76757 13.86003 1.000 67.41991 165 VAL A C 1
ATOM 1289 O O . VAL A 1 165 ? -0.75829 -22.82823 12.84053 1.000 66.17020 165 VAL A O 1
ATOM 1293 N N . ARG A 1 166 ? -1.56176 -23.79515 14.70634 1.000 69.38694 166 ARG A N 1
ATOM 1294 C CA . ARG A 1 166 ? -0.92254 -25.07165 14.40524 1.000 66.59883 166 ARG A CA 1
ATOM 1295 C C . ARG A 1 166 ? -1.53417 -25.70631 13.16318 1.000 72.12678 166 ARG A C 1
ATOM 1296 O O . ARG A 1 166 ? -0.82427 -26.31120 12.35091 1.000 79.07983 166 ARG A O 1
ATOM 1304 N N . ALA A 1 167 ? -2.85363 -25.57959 12.99943 1.000 69.07531 167 ALA A N 1
ATOM 1305 C CA . ALA A 1 167 ? -3.50005 -26.09030 11.79626 1.000 62.84724 167 ALA A CA 1
ATOM 1306 C C . ALA A 1 167 ? -3.07443 -25.31016 10.56035 1.000 62.40239 167 ALA A C 1
ATOM 1307 O O . ALA A 1 167 ? -2.99625 -25.88011 9.46601 1.000 63.11875 167 ALA A O 1
ATOM 1309 N N . ALA A 1 168 ? -2.79906 -24.01239 10.71217 1.000 63.49888 168 ALA A N 1
ATOM 1310 C CA . ALA A 1 168 ? -2.28770 -23.23159 9.59125 1.000 59.19065 168 ALA A CA 1
ATOM 1311 C C . ALA A 1 168 ? -0.89995 -23.70655 9.18160 1.000 62.16495 168 ALA A C 1
ATOM 1312 O O . ALA A 1 168 ? -0.57787 -23.74274 7.98868 1.000 65.24068 168 ALA A O 1
ATOM 1314 N N . VAL A 1 169 ? -0.06508 -24.07355 10.15744 1.000 63.64164 169 VAL A N 1
ATOM 1315 C CA . VAL A 1 169 ? 1.23924 -24.65176 9.84504 1.000 68.58151 169 VAL A CA 1
ATOM 1316 C C . VAL A 1 169 ? 1.06700 -25.99103 9.14132 1.000 79.14110 169 VAL A C 1
ATOM 1317 O O . VAL A 1 169 ? 1.81359 -26.32414 8.21207 1.000 74.77575 169 VAL A O 1
ATOM 1321 N N . ARG A 1 170 ? 0.07782 -26.77798 9.57108 1.000 82.18323 170 ARG A N 1
ATOM 1322 C CA . ARG A 1 170 ? -0.19811 -28.05374 8.91876 1.000 83.44719 170 ARG A CA 1
ATOM 1323 C C . ARG A 1 170 ? -0.62903 -27.84271 7.47288 1.000 83.18868 170 ARG A C 1
ATOM 1324 O O . ARG A 1 170 ? -0.12024 -28.49926 6.55685 1.000 84.39368 170 ARG A O 1
ATOM 1332 N N . ALA A 1 171 ? -1.56556 -26.92282 7.24912 1.000 85.42656 171 ALA A N 1
ATOM 1333 C CA . ALA A 1 171 ? -2.00548 -26.57340 5.89884 1.000 79.62229 171 ALA A CA 1
ATOM 1334 C C . ALA A 1 171 ? -1.10973 -25.47752 5.31761 1.000 81.84402 171 ALA A C 1
ATOM 1335 O O . ALA A 1 171 ? -1.55317 -24.39973 4.92650 1.000 87.35238 171 ALA A O 1
ATOM 1337 N N . ALA A 1 172 ? 0.18700 -25.77854 5.28585 1.000 79.41589 172 ALA A N 1
ATOM 1338 C CA . ALA A 1 172 ? 1.18476 -24.89205 4.70115 1.000 74.75846 172 ALA A CA 1
ATOM 1339 C C . ALA A 1 172 ? 2.37837 -25.71784 4.24485 1.000 79.57450 172 ALA A C 1
ATOM 1340 O O . ALA A 1 172 ? 2.87465 -25.54246 3.12775 1.000 78.28415 172 ALA A O 1
ATOM 1342 N N . GLU A 1 173 ? 2.84559 -26.62219 5.11004 1.000 81.95279 173 GLU A N 1
ATOM 1343 C CA . GLU A 1 173 ? 3.83704 -27.60364 4.68550 1.000 80.56143 173 GLU A CA 1
ATOM 1344 C C . GLU A 1 173 ? 3.25856 -28.55381 3.64773 1.000 78.58535 173 GLU A C 1
ATOM 1345 O O . GLU A 1 173 ? 4.00016 -29.10821 2.82816 1.000 79.46238 173 GLU A O 1
ATOM 1351 N N . LEU A 1 174 ? 1.93881 -28.75036 3.66708 1.000 74.38386 174 LEU A N 1
ATOM 1352 C CA . LEU A 1 174 ? 1.30212 -29.65154 2.71352 1.000 75.82518 174 LEU A CA 1
ATOM 1353 C C . LEU A 1 174 ? 1.30145 -29.05512 1.31130 1.000 79.47454 174 LEU A C 1
ATOM 1354 O O . LEU A 1 174 ? 1.69777 -29.71593 0.34404 0.290 80.27886 174 LEU A O 1
ATOM 1359 N N . VAL A 1 175 ? 0.85909 -27.80168 1.18078 1.000 77.64186 175 VAL A N 1
ATOM 1360 C CA . VAL A 1 175 ? 0.86314 -27.14941 -0.12232 1.000 73.98076 175 VAL A CA 1
ATOM 1361 C C . VAL A 1 175 ? 2.27223 -26.76870 -0.55336 1.000 72.55195 175 VAL A C 1
ATOM 1362 O O . VAL A 1 175 ? 2.50580 -26.51379 -1.74053 0.170 70.81476 175 VAL A O 1
ATOM 1366 N N . GLN A 1 176 ? 3.22258 -26.72019 0.38270 1.000 71.84176 176 GLN A N 1
ATOM 1367 C CA . GLN A 1 176 ? 4.60680 -26.44529 0.01321 1.000 72.83895 176 GLN A CA 1
ATOM 1368 C C . GLN A 1 176 ? 5.23425 -27.64052 -0.69239 1.000 76.08684 176 GLN A C 1
ATOM 1369 O O . GLN A 1 176 ? 5.94266 -27.47732 -1.69270 0.460 77.72060 176 GLN A O 1
ATOM 1375 N N . ARG A 1 177 ? 4.98285 -28.85005 -0.18850 0.820 82.60183 177 ARG A N 1
ATOM 1376 C CA . ARG A 1 177 ? 5.53668 -30.05285 -0.79605 0.820 89.07785 177 ARG A CA 1
ATOM 1377 C C . ARG A 1 177 ? 4.73834 -30.52432 -2.00352 0.820 89.63466 177 ARG A C 1
ATOM 1378 O O . ARG A 1 177 ? 5.27798 -31.26271 -2.83462 0.820 94.65861 177 ARG A O 1
ATOM 1380 N N . TYR A 1 178 ? 3.47449 -30.11958 -2.12048 1.000 85.18732 178 TYR A N 1
ATOM 1381 C CA . TYR A 1 178 ? 2.61247 -30.50682 -3.23709 1.000 79.78896 178 TYR A CA 1
ATOM 1382 C C . TYR A 1 178 ? 1.89322 -29.26721 -3.75325 1.000 75.90305 178 TYR A C 1
ATOM 1383 O O . TYR A 1 178 ? 0.69966 -29.07067 -3.48737 1.000 73.25102 178 TYR A O 1
ATOM 1392 N N . PRO A 1 179 ? 2.59240 -28.40510 -4.49864 1.000 76.24938 179 PRO A N 1
ATOM 1393 C CA . PRO A 1 179 ? 1.92970 -27.18772 -4.99756 1.000 68.75583 179 PRO A CA 1
ATOM 1394 C C . PRO A 1 179 ? 0.86264 -27.47181 -6.03867 1.000 67.88076 179 PRO A C 1
ATOM 1395 O O . PRO A 1 179 ? -0.16554 -26.78385 -6.06735 1.000 68.72468 179 PRO A O 1
ATOM 1399 N N . SER A 1 180 ? 1.07430 -28.46854 -6.89573 0.410 66.15842 180 SER A N 1
ATOM 1400 C CA . SER A 1 180 ? 0.13220 -28.80248 -7.95672 0.410 67.73038 180 SER A CA 1
ATOM 1401 C C . SER A 1 180 ? -1.03009 -29.66273 -7.47647 0.410 68.68978 180 SER A C 1
ATOM 1402 O O . SER A 1 180 ? -1.76467 -30.20367 -8.31004 0.410 69.59642 180 SER A O 1
ATOM 1405 N N . ALA A 1 181 ? -1.21655 -29.79945 -6.16726 0.780 73.53132 181 ALA A N 1
ATOM 1406 C CA . ALA A 1 181 ? -2.26810 -30.64300 -5.61535 1.000 76.76535 181 ALA A CA 1
ATOM 1407 C C . ALA A 1 181 ? -3.53439 -29.81862 -5.41933 0.740 81.55892 181 ALA A C 1
ATOM 1408 O O . ALA A 1 181 ? -3.52938 -28.83061 -4.67723 1.000 83.64343 181 ALA A O 1
ATOM 1410 N N . SER A 1 182 ? -4.61745 -30.22754 -6.08281 1.000 85.01429 182 SER A N 1
ATOM 1411 C CA . SER A 1 182 ? -5.88875 -29.52969 -5.93353 1.000 80.35262 182 SER A CA 1
ATOM 1412 C C . SER A 1 182 ? -6.56705 -29.85725 -4.60932 1.000 75.78502 182 SER A C 1
ATOM 1413 O O . SER A 1 182 ? -7.30267 -29.02161 -4.07159 1.000 66.38263 182 SER A O 1
ATOM 1416 N N . ALA A 1 183 ? -6.33492 -31.05689 -4.07196 1.000 78.78394 183 ALA A N 1
ATOM 1417 C CA . ALA A 1 183 ? -6.94345 -31.43045 -2.79931 1.000 79.70567 183 ALA A CA 1
ATOM 1418 C C . ALA A 1 183 ? -6.35759 -30.61682 -1.65194 1.000 80.06046 183 ALA A C 1
ATOM 1419 O O . ALA A 1 183 ? -7.09468 -30.09017 -0.81005 1.000 75.75598 183 ALA A O 1
ATOM 1421 N N . ALA A 1 184 ? -5.02812 -30.50589 -1.60041 0.350 79.70674 184 ALA A N 1
ATOM 1422 C CA . ALA A 1 184 ? -4.39651 -29.68641 -0.57263 1.000 75.93674 184 ALA A CA 1
ATOM 1423 C C . ALA A 1 184 ? -4.66623 -28.20510 -0.79536 1.000 72.85410 184 ALA A C 1
ATOM 1424 O O . ALA A 1 184 ? -4.68368 -27.42725 0.16530 1.000 66.26602 184 ALA A O 1
ATOM 1426 N N . ASN A 1 185 ? -4.87606 -27.79895 -2.04950 1.000 81.05059 185 ASN A N 1
ATOM 1427 C CA . ASN A 1 185 ? -5.17816 -26.40241 -2.34022 1.000 80.38289 185 ASN A CA 1
ATOM 1428 C C . ASN A 1 185 ? -6.54352 -26.00059 -1.79795 1.000 78.94079 185 ASN A C 1
ATOM 1429 O O . ASN A 1 185 ? -6.72638 -24.85609 -1.36783 1.000 74.52775 185 ASN A O 1
ATOM 1434 N N . GLU A 1 186 ? -7.50604 -26.92286 -1.80415 1.000 81.02846 186 GLU A N 1
ATOM 1435 C CA . GLU A 1 186 ? -8.86622 -26.62542 -1.37326 1.000 74.68903 186 GLU A CA 1
ATOM 1436 C C . GLU A 1 186 ? -9.05377 -26.80705 0.12779 1.000 81.03517 186 GLU A C 1
ATOM 1437 O O . GLU A 1 186 ? -9.81484 -26.05754 0.74932 1.000 86.08208 186 GLU A O 1
ATOM 1443 N N . ALA A 1 187 ? -8.37755 -27.79293 0.72400 1.000 84.13488 187 ALA A N 1
ATOM 1444 C CA . ALA A 1 187 ? -8.48433 -27.99363 2.16536 1.000 73.70776 187 ALA A CA 1
ATOM 1445 C C . ALA A 1 187 ? -7.89383 -26.82297 2.93963 1.000 73.00982 187 ALA A C 1
ATOM 1446 O O . ALA A 1 187 ? -8.34514 -26.52658 4.05182 1.000 84.19263 187 ALA A O 1
ATOM 1448 N N . LEU A 1 188 ? -6.88923 -26.15146 2.37328 1.000 65.20146 188 LEU A N 1
ATOM 1449 C CA . LEU A 1 188 ? -6.33503 -24.96187 3.01103 1.000 69.48656 188 LEU A CA 1
ATOM 1450 C C . LEU A 1 188 ? -7.36314 -23.83819 3.04777 1.000 65.16479 188 LEU A C 1
ATOM 1451 O O . LEU A 1 188 ? -7.58936 -23.22303 4.09635 1.000 62.57064 188 LEU A O 1
ATOM 1456 N N . LYS A 1 189 ? -7.98997 -23.55079 1.90380 1.000 65.13785 189 LYS A N 1
ATOM 1457 C CA . LYS A 1 189 ? -8.97032 -22.47231 1.84605 1.000 69.56674 189 LYS A CA 1
ATOM 1458 C C . LYS A 1 189 ? -10.17106 -22.75936 2.73619 1.000 76.55372 189 LYS A C 1
ATOM 1459 O O . LYS A 1 189 ? -10.76301 -21.83011 3.29723 1.000 80.65284 189 LYS A O 1
ATOM 1465 N N . ALA A 1 190 ? -10.54334 -24.03379 2.88070 1.000 74.61586 190 ALA A N 1
ATOM 1466 C CA . ALA A 1 190 ? -11.62042 -24.38676 3.79808 1.000 71.25675 190 ALA A CA 1
ATOM 1467 C C . ALA A 1 190 ? -11.23644 -24.10436 5.24407 1.000 72.15322 190 ALA A C 1
ATOM 1468 O O . ALA A 1 190 ? -12.10347 -23.77632 6.06175 1.000 70.87438 190 ALA A O 1
ATOM 1470 N N . LEU A 1 191 ? -9.94907 -24.22160 5.57663 1.000 74.87811 191 LEU A N 1
ATOM 1471 C CA . LEU A 1 191 ? -9.50647 -23.91197 6.93181 1.000 76.77540 191 LEU A CA 1
ATOM 1472 C C . LEU A 1 191 ? -9.49941 -22.40862 7.17954 1.000 68.66827 191 LEU A C 1
ATOM 1473 O O . LEU A 1 191 ? -9.87195 -21.95271 8.26675 1.000 65.12050 191 LEU A O 1
ATOM 1478 N N . VAL A 1 192 ? -9.07785 -21.62442 6.18343 1.000 68.98482 192 VAL A N 1
ATOM 1479 C CA . VAL A 1 192 ? -9.07162 -20.17023 6.32593 1.000 68.49923 192 VAL A CA 1
ATOM 1480 C C . VAL A 1 192 ? -10.48153 -19.65467 6.58233 1.000 76.86940 192 VAL A C 1
ATOM 1481 O O . VAL A 1 192 ? -10.69545 -18.77970 7.43067 1.000 81.50217 192 VAL A O 1
ATOM 1485 N N . ALA A 1 193 ? -11.46663 -20.19189 5.85951 1.000 77.96960 193 ALA A N 1
ATOM 1486 C CA . ALA A 1 193 ? -12.85150 -19.80986 6.10808 1.000 73.39022 193 ALA A CA 1
ATOM 1487 C C . ALA A 1 193 ? -13.34980 -20.34946 7.44227 1.000 73.33408 193 ALA A C 1
ATOM 1488 O O . ALA A 1 193 ? -14.21779 -19.73470 8.07232 1.000 72.25397 193 ALA A O 1
ATOM 1490 N N . ALA A 1 194 ? -12.81609 -21.48887 7.88868 1.000 70.10651 194 ALA A N 1
ATOM 1491 C CA . ALA A 1 194 ? -13.21691 -22.04650 9.17473 1.000 68.26078 194 ALA A CA 1
ATOM 1492 C C . ALA A 1 194 ? -12.56571 -21.31709 10.34164 1.000 82.78139 194 ALA A C 1
ATOM 1493 O O . ALA A 1 194 ? -13.11701 -21.31288 11.44808 1.000 88.52632 194 ALA A O 1
ATOM 1495 N N . ILE A 1 195 ? -11.40081 -20.70508 10.12078 1.000 81.87473 195 ILE A N 1
ATOM 1496 C CA . ILE A 1 195 ? -10.75047 -19.94114 11.18112 1.000 73.31915 195 ILE A CA 1
ATOM 1497 C C . ILE A 1 195 ? -11.52053 -18.65604 11.45700 1.000 72.96074 195 ILE A C 1
ATOM 1498 O O . ILE A 1 195 ? -11.76832 -18.29629 12.61413 1.000 84.54178 195 ILE A O 1
ATOM 1503 N N . ASP A 1 196 ? -11.91862 -17.94964 10.39597 1.000 69.27600 196 ASP A N 1
ATOM 1504 C CA . ASP A 1 196 ? -12.63028 -16.68782 10.56825 1.000 76.52564 196 ASP A CA 1
ATOM 1505 C C . ASP A 1 196 ? -14.01355 -16.89553 11.17152 1.000 81.56214 196 ASP A C 1
ATOM 1506 O O . ASP A 1 196 ? -14.53915 -15.99506 11.83599 1.000 86.95241 196 ASP A O 1
ATOM 1511 N N . GLU A 1 197 ? -14.61614 -18.06656 10.95436 1.000 82.15531 197 GLU A N 1
ATOM 1512 C CA . GLU A 1 197 ? -15.93290 -18.33567 11.52258 0.610 89.06745 197 GLU A CA 1
ATOM 1513 C C . GLU A 1 197 ? -15.85102 -18.54847 13.02915 0.220 95.09748 197 GLU A C 1
ATOM 1514 O O . GLU A 1 197 ? -16.75350 -18.14075 13.76985 1.000 96.19497 197 GLU A O 1
ATOM 1520 N N . GLY A 1 198 ? -14.77659 -19.17633 13.50106 0.980 106.63395 198 GLY A N 1
ATOM 1521 C CA . GLY A 1 198 ? -14.62185 -19.45351 14.91317 0.980 117.16581 198 GLY A CA 1
ATOM 1522 C C . GLY A 1 198 ? -15.37907 -20.65995 15.41518 0.980 125.15222 198 GLY A C 1
ATOM 1523 O O . GLY A 1 198 ? -15.43278 -20.87537 16.63138 0.980 125.14464 198 GLY A O 1
ATOM 1524 N N . ASP A 1 199 ? -15.96549 -21.45288 14.52253 1.000 124.84837 199 ASP A N 1
ATOM 1525 C CA . ASP A 1 199 ? -16.72080 -22.62993 14.92595 1.000 126.11749 199 ASP A CA 1
ATOM 1526 C C . ASP A 1 199 ? -15.76606 -23.77614 15.23532 1.000 117.88813 199 ASP A C 1
ATOM 1527 O O . ASP A 1 199 ? -14.86682 -24.07827 14.44436 1.000 114.99010 199 ASP A O 1
ATOM 1532 N N . LYS A 1 200 ? -15.96249 -24.41191 16.39279 1.000 114.99309 200 LYS A N 1
ATOM 1533 C CA . LYS A 1 200 ? -15.12573 -25.54988 16.75911 1.000 108.84615 200 LYS A CA 1
ATOM 1534 C C . LYS A 1 200 ? -15.37910 -26.73481 15.83458 1.000 101.50903 200 LYS A C 1
ATOM 1535 O O . LYS A 1 200 ? -14.44903 -27.47600 15.49546 1.000 95.72774 200 LYS A O 1
ATOM 1541 N N . ASP A 1 201 ? -16.63089 -26.92503 15.41074 0.870 98.85626 201 ASP A N 1
ATOM 1542 C CA . ASP A 1 201 ? -16.94137 -28.01644 14.49444 1.000 97.30695 201 ASP A CA 1
ATOM 1543 C C . ASP A 1 201 ? -16.35755 -27.77076 13.10927 1.000 98.91140 201 ASP A C 1
ATOM 1544 O O . ASP A 1 201 ? -15.97537 -28.72436 12.42190 1.000 89.44027 201 ASP A O 1
ATOM 1549 N N . ALA A 1 202 ? -16.27879 -26.50818 12.68390 1.000 110.35024 202 ALA A N 1
ATOM 1550 C CA . ALA A 1 202 ? -15.72650 -26.19835 11.37069 1.000 111.61560 202 ALA A CA 1
ATOM 1551 C C . ALA A 1 202 ? -14.20714 -26.29870 11.34748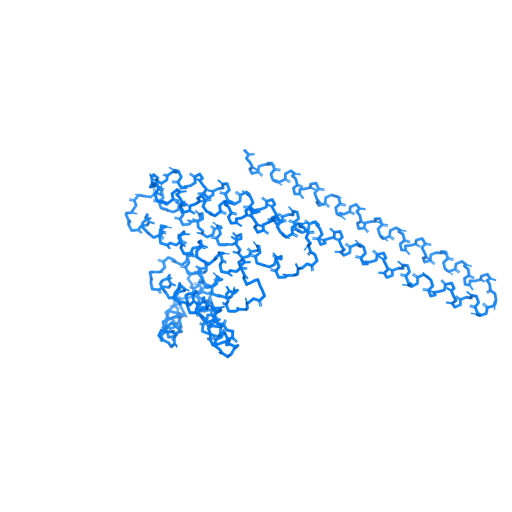 1.000 110.01108 202 ALA A C 1
ATOM 1552 O O . ALA A 1 202 ? -13.62820 -26.60614 10.29961 1.000 115.18766 202 ALA A O 1
ATOM 1554 N N . ALA A 1 203 ? -13.54751 -26.04558 12.47904 1.000 99.92005 203 ALA A N 1
ATOM 1555 C CA . ALA A 1 203 ? -12.09095 -26.11756 12.51559 1.000 82.67234 203 ALA A CA 1
ATOM 1556 C C . ALA A 1 203 ? -11.61366 -27.56369 12.48362 1.000 78.89466 203 ALA A C 1
ATOM 1557 O O . ALA A 1 203 ? -10.70081 -27.91079 11.72412 1.000 83.86281 203 ALA A O 1
ATOM 1559 N N . ARG A 1 204 ? -12.22236 -28.42366 13.30553 1.000 76.70967 204 ARG A N 1
ATOM 1560 C CA . ARG A 1 204 ? -11.86228 -29.83605 13.31353 0.280 79.19159 204 ARG A CA 1
ATOM 1561 C C . ARG A 1 204 ? -12.27219 -30.54052 12.02658 1.000 78.82014 204 ARG A C 1
ATOM 1562 O O . ARG A 1 204 ? -11.66445 -31.55498 11.66859 1.000 83.00813 204 ARG A O 1
ATOM 1564 N N . CYS A 1 205 ? -13.29278 -30.03479 11.33055 1.000 80.28916 205 CYS A N 1
ATOM 1565 C CA . CYS A 1 205 ? -13.70213 -30.63620 10.06630 0.380 75.94207 205 CYS A CA 1
ATOM 1566 C C . CYS A 1 205 ? -12.75517 -30.25531 8.93497 1.000 71.63442 205 CYS A C 1
ATOM 1567 O O . CYS A 1 205 ? -12.43878 -31.08958 8.07910 1.000 74.61482 205 CYS A O 1
ATOM 1570 N N . ALA A 1 206 ? -12.29272 -29.00345 8.91702 1.000 67.78648 206 ALA A N 1
ATOM 1571 C CA . ALA A 1 206 ? -11.35953 -28.57677 7.88078 1.000 71.66264 206 ALA A CA 1
ATOM 1572 C C . ALA A 1 206 ? -10.00498 -29.25269 8.04570 1.000 87.20897 206 ALA A C 1
ATOM 1573 O O . ALA A 1 206 ? -9.37998 -29.64883 7.05549 1.000 86.48600 206 ALA A O 1
ATOM 1575 N N . GLU A 1 207 ? -9.53621 -29.39596 9.28899 1.000 96.70916 207 GLU A N 1
ATOM 1576 C CA . GLU A 1 207 ? -8.25487 -30.05345 9.52609 1.000 97.73761 207 GLU A CA 1
ATOM 1577 C C . GLU A 1 207 ? -8.30966 -31.53511 9.17626 1.000 91.62781 207 GLU A C 1
ATOM 1578 O O . GLU A 1 207 ? -7.31365 -32.09649 8.70498 1.000 90.76522 207 GLU A O 1
ATOM 1584 N N . GLU A 1 208 ? -9.45583 -32.18318 9.39875 1.000 91.37021 208 GLU A N 1
ATOM 1585 C CA . GLU A 1 208 ? -9.59698 -33.58313 9.01205 1.000 92.77751 208 GLU A CA 1
ATOM 1586 C C . GLU A 1 208 ? -9.48419 -33.74614 7.50196 1.000 88.77784 208 GLU A C 1
ATOM 1587 O O . GLU A 1 208 ? -8.93665 -34.74286 7.01565 1.000 85.65985 208 GLU A O 1
ATOM 1593 N N . LEU A 1 209 ? -9.98969 -32.77011 6.74373 1.000 85.89610 209 LEU A N 1
ATOM 1594 C CA . LEU A 1 209 ? -9.81120 -32.79102 5.29643 1.000 82.70810 209 LEU A CA 1
ATOM 1595 C C . LEU A 1 209 ? -8.35645 -32.55876 4.90902 1.000 82.66684 209 LEU A C 1
ATOM 1596 O O . LEU A 1 209 ? -7.90064 -33.07262 3.88051 1.000 87.03803 209 LEU A O 1
ATOM 1601 N N . VAL A 1 210 ? -7.61621 -31.79114 5.71253 1.000 76.10804 210 VAL A N 1
ATOM 1602 C CA . VAL A 1 210 ? -6.19315 -31.60039 5.45011 1.000 73.43505 210 VAL A CA 1
ATOM 1603 C C . VAL A 1 210 ? -5.43492 -32.90433 5.66302 1.000 80.11509 210 VAL A C 1
ATOM 1604 O O . VAL A 1 210 ? -4.53507 -33.24965 4.88766 0.610 83.57150 210 VAL A O 1
ATOM 1608 N N . GLU A 1 211 ? -5.78893 -33.65275 6.71060 0.750 81.90414 211 GLU A N 1
ATOM 1609 C CA . GLU A 1 211 ? -5.13015 -34.93035 6.96046 0.750 83.76266 211 GLU A CA 1
ATOM 1610 C C . GLU A 1 211 ? -5.54577 -35.97564 5.93223 0.750 91.09165 211 GLU A C 1
ATOM 1611 O O . GLU A 1 211 ? -4.73476 -36.82216 5.53812 0.750 94.76953 211 GLU A O 1
ATOM 1617 N N . GLN A 1 212 ? -6.80430 -35.93431 5.48536 0.870 96.06374 212 GLN A N 1
ATOM 1618 C CA . GLN A 1 212 ? -7.23885 -36.84482 4.43029 0.870 101.41452 212 GLN A CA 1
ATOM 1619 C C . GLN A 1 212 ? -6.49709 -36.56835 3.12925 0.870 99.56136 212 GLN A C 1
ATOM 1620 O O . GLN A 1 212 ? -6.06699 -37.50089 2.44017 0.870 109.36275 212 GLN A O 1
ATOM 1626 N N . ALA A 1 213 ? -6.33746 -35.29043 2.77581 0.690 89.25001 213 ALA A N 1
ATOM 1627 C CA . ALA A 1 213 ? -5.55536 -34.94629 1.59407 1.000 81.68279 213 ALA A CA 1
ATOM 1628 C C . ALA A 1 213 ? -4.07521 -35.23178 1.80295 1.000 78.87403 213 ALA A C 1
ATOM 1629 O O . ALA A 1 213 ? -3.35507 -35.50325 0.83586 0.380 79.92554 213 ALA A O 1
ATOM 1631 N N . GLU A 1 214 ? -3.60488 -35.17440 3.05027 0.630 78.36890 214 GLU A N 1
ATOM 1632 C CA . GLU A 1 214 ? -2.20614 -35.47995 3.32917 1.000 79.61252 214 GLU A CA 1
ATOM 1633 C C . GLU A 1 214 ? -1.92159 -36.96306 3.12701 1.000 82.25178 214 GLU A C 1
ATOM 1634 O O . GLU A 1 214 ? -0.91846 -37.33417 2.50692 0.160 81.37282 214 GLU A O 1
ATOM 1640 N N . GLU A 1 215 ? -2.80013 -37.82784 3.64082 0.640 84.35884 215 GLU A N 1
ATOM 1641 C CA . GLU A 1 215 ? -2.60583 -39.26487 3.47573 0.640 90.13556 215 GLU A CA 1
ATOM 1642 C C . GLU A 1 215 ? -2.82819 -39.68979 2.02995 0.640 87.55558 215 GLU A C 1
ATOM 1643 O 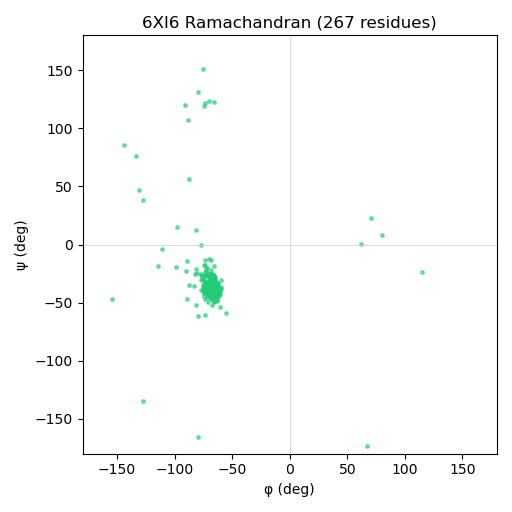O . GLU A 1 215 ? -2.13695 -40.58357 1.52686 0.640 84.78408 215 GLU A O 1
ATOM 1645 N N . ALA A 1 216 ? -3.79180 -39.06529 1.34716 1.000 89.55703 216 ALA A N 1
ATOM 1646 C CA . ALA A 1 216 ? -3.99588 -39.35608 -0.06744 1.000 98.99989 216 ALA A CA 1
ATOM 1647 C C . ALA A 1 216 ? -2.79850 -38.92206 -0.90167 0.960 105.74104 216 ALA A C 1
ATOM 1648 O O . ALA A 1 216 ? -2.53232 -39.50895 -1.95674 1.000 108.83166 216 ALA A O 1
ATOM 1650 N N . LEU A 1 217 ? -2.06686 -37.90491 -0.44739 1.000 110.22023 217 LEU A N 1
ATOM 1651 C CA . LEU A 1 217 ? -0.86584 -37.45902 -1.13821 1.000 113.43333 217 LEU A CA 1
ATOM 1652 C C . LEU A 1 217 ? 0.39041 -38.17640 -0.66649 1.000 121.18661 217 LEU A C 1
ATOM 1653 O O . LEU A 1 217 ? 1.42601 -38.07664 -1.33453 1.000 124.60230 217 LEU A O 1
ATOM 1658 N N . ARG A 1 218 ? 0.33172 -38.87850 0.46942 0.710 127.09111 218 ARG A N 1
ATOM 1659 C CA . ARG A 1 218 ? 1.41801 -39.77925 0.84212 0.710 130.90133 218 ARG A CA 1
ATOM 1660 C C . ARG A 1 218 ? 1.67164 -40.78627 -0.27151 0.710 140.89392 218 ARG A C 1
ATOM 1661 O O . ARG A 1 218 ? 2.77502 -40.87029 -0.82101 0.710 145.16589 218 ARG A O 1
ATOM 1669 N N . LYS A 1 219 ? 0.64548 -41.55934 -0.61555 0.870 152.00437 219 LYS A N 1
ATOM 1670 C CA . LYS A 1 219 ? 0.67879 -42.42325 -1.78655 0.870 152.02102 219 LYS A CA 1
ATOM 1671 C C . LYS A 1 219 ? 0.39716 -41.58028 -3.02827 0.870 146.32838 219 LYS A C 1
ATOM 1672 O O . LYS A 1 219 ? 0.43669 -40.34756 -2.99360 0.870 146.59074 219 LYS A O 1
ATOM 1674 N N . LYS A 1 220 ? 0.10430 -42.23519 -4.14735 1.000 130.90323 220 LYS A N 1
ATOM 1675 C CA . LYS A 1 220 ? -0.16665 -41.54535 -5.40406 1.000 120.19064 220 LYS A CA 1
ATOM 1676 C C . LYS A 1 220 ? -1.44493 -42.07622 -6.03723 1.000 115.24757 220 LYS A C 1
ATOM 1677 O O . LYS A 1 220 ? -1.50046 -42.38317 -7.22980 0.620 116.05827 220 LYS A O 1
ATOM 1683 N N . ASN A 1 221 ? -2.50092 -42.19002 -5.23022 1.000 107.33444 221 ASN A N 1
ATOM 1684 C CA . ASN A 1 221 ? -3.80524 -42.60173 -5.72994 1.000 105.85240 221 ASN A CA 1
ATOM 1685 C C . ASN A 1 221 ? -4.56213 -41.36534 -6.19347 1.000 100.10683 221 ASN A C 1
ATOM 1686 O O . ASN A 1 221 ? -5.01076 -40.57511 -5.34818 1.000 102.08211 221 ASN A O 1
ATOM 1688 N N . PRO A 1 222 ? -4.73229 -41.15038 -7.50149 0.770 97.31219 222 PRO A N 1
ATOM 1689 C CA . PRO A 1 222 ? -5.40572 -39.92280 -7.95063 0.770 100.37395 222 PRO A CA 1
ATOM 1690 C C . PRO A 1 222 ? -6.88781 -39.89812 -7.62620 0.770 107.27670 222 PRO A C 1
ATOM 1691 O O . PRO A 1 222 ? -7.43551 -38.81739 -7.37506 0.770 102.92025 222 PRO A O 1
ATOM 1695 N N . GLU A 1 223 ? -7.55546 -41.05449 -7.62385 1.000 115.23828 223 GLU A N 1
ATOM 1696 C CA . GLU A 1 223 ? -8.96630 -41.08867 -7.25570 1.000 125.39250 223 GLU A CA 1
ATOM 1697 C C . GLU A 1 223 ? -9.16653 -40.77233 -5.77947 1.000 124.73028 223 GLU A C 1
ATOM 1698 O O . GLU A 1 223 ? -10.23949 -40.29902 -5.38806 1.000 124.66667 223 GLU A O 1
ATOM 1700 N N . GLU A 1 224 ? -8.15198 -41.02434 -4.94926 1.000 124.41754 224 GLU A N 1
ATOM 1701 C CA . GLU A 1 224 ? -8.25722 -40.69021 -3.53321 1.000 121.98861 224 GLU A CA 1
ATOM 1702 C C . GLU A 1 224 ? -8.14011 -39.18825 -3.30941 1.000 114.57101 224 GLU A C 1
ATOM 1703 O O . GLU A 1 224 ? -8.83464 -38.62602 -2.45447 1.000 110.65044 224 GLU A O 1
ATOM 1709 N N . ALA A 1 225 ? -7.26722 -38.52200 -4.06788 1.000 110.64128 225 ALA A N 1
ATOM 1710 C CA . ALA A 1 225 ? -7.09143 -37.08361 -3.90051 0.730 100.81607 225 ALA A CA 1
ATOM 1711 C C . ALA A 1 225 ? -8.31015 -36.31523 -4.39506 1.000 89.90753 225 ALA A C 1
ATOM 1712 O O . ALA A 1 225 ? -8.69593 -35.30258 -3.79947 1.000 83.41510 225 ALA A O 1
ATOM 1714 N N . ARG A 1 226 ? -8.93138 -36.78229 -5.48063 1.000 91.38101 226 ARG A N 1
ATOM 1715 C CA . ARG A 1 226 ? -10.10115 -36.09421 -6.01573 1.000 90.34497 226 ARG A CA 1
ATOM 1716 C C . ARG A 1 226 ? -11.29303 -36.19029 -5.07247 1.000 90.61226 226 ARG A C 1
ATOM 1717 O O . ARG A 1 226 ? -12.14521 -35.29485 -5.06116 1.000 88.06939 226 ARG A O 1
ATOM 1719 N N . ALA A 1 227 ? -11.37152 -37.26023 -4.27810 1.000 94.85251 227 ALA A N 1
ATOM 1720 C CA . ALA A 1 227 ? -12.47830 -37.40056 -3.33803 1.000 101.25690 227 ALA A CA 1
ATOM 1721 C C . ALA A 1 227 ? -12.36680 -36.39486 -2.19941 1.000 96.39816 227 ALA A C 1
ATOM 1722 O O . ALA A 1 227 ? -13.38322 -35.89441 -1.70358 1.000 93.98134 227 ALA A O 1
ATOM 1724 N N . VAL A 1 228 ? -11.14106 -36.08621 -1.77187 1.000 89.02371 228 VAL A N 1
ATOM 1725 C CA . VAL A 1 228 ? -10.95435 -35.11168 -0.70222 0.350 82.65652 228 VAL A CA 1
ATOM 1726 C C . VAL A 1 228 ? -11.24546 -33.70341 -1.20624 1.000 83.70538 228 VAL A C 1
ATOM 1727 O O . VAL A 1 228 ? -11.77551 -32.86321 -0.46862 1.000 72.37268 228 VAL A O 1
ATOM 1731 N N . TYR A 1 229 ? -10.90980 -33.42343 -2.46875 1.000 85.00093 229 TYR A N 1
ATOM 1732 C CA . TYR A 1 229 ? -11.17824 -32.10397 -3.03351 1.000 82.61373 229 TYR A CA 1
ATOM 1733 C C . TYR A 1 229 ? -12.67471 -31.82492 -3.08627 1.000 84.79824 229 TYR A C 1
ATOM 1734 O O . TYR A 1 229 ? -13.13357 -30.75392 -2.67194 1.000 78.24438 229 TYR A O 1
ATOM 1743 N N . GLU A 1 230 ? -13.45328 -32.78046 -3.60158 1.000 93.30084 230 GLU A N 1
ATOM 1744 C CA . GLU A 1 230 ? -14.90083 -32.60642 -3.65094 1.000 94.05073 230 GLU A CA 1
ATOM 1745 C C . GLU A 1 230 ? -15.49260 -32.47583 -2.25452 0.650 89.53271 230 GLU A C 1
ATOM 1746 O O . GLU A 1 230 ? -16.46558 -31.73860 -2.05758 1.000 93.67584 230 GLU A O 1
ATOM 1752 N N . ALA A 1 231 ? -14.91888 -33.17673 -1.27441 1.000 84.84372 231 ALA A N 1
ATOM 1753 C CA . ALA A 1 231 ? -15.37699 -33.02849 0.10192 1.000 73.41920 231 ALA A CA 1
ATOM 1754 C C . ALA A 1 231 ? -14.98782 -31.66832 0.66582 1.000 70.55312 231 ALA A C 1
ATOM 1755 O O . ALA A 1 231 ? -15.76516 -31.04940 1.40109 1.000 75.24163 231 ALA A O 1
ATOM 1757 N N . ALA A 1 232 ? -13.79124 -31.18372 0.32760 1.000 66.45896 232 ALA A N 1
ATOM 1758 C CA . ALA A 1 232 ? -13.35463 -29.87694 0.80408 1.000 71.59458 232 ALA A CA 1
ATOM 1759 C C . ALA A 1 232 ? -14.00441 -28.73769 0.03062 1.000 81.26944 232 ALA A C 1
ATOM 1760 O O . ALA A 1 232 ? -14.13096 -27.62872 0.56224 1.000 84.66231 232 ALA A O 1
ATOM 1762 N N . ARG A 1 233 ? -14.41646 -28.98611 -1.21463 1.000 77.24460 233 ARG A N 1
ATOM 1763 C CA . ARG A 1 233 ? -15.06231 -27.94281 -2.00473 1.000 70.13949 233 ARG A CA 1
ATOM 1764 C C . ARG A 1 233 ? -16.40813 -27.55656 -1.40390 1.000 66.57012 233 ARG A C 1
ATOM 1765 O O . ARG A 1 233 ? -16.70186 -26.36903 -1.22391 1.000 61.79473 233 ARG A O 1
ATOM 1773 N N . ASP A 1 234 ? -17.23950 -28.55138 -1.08250 1.000 65.07219 234 ASP A N 1
ATOM 1774 C CA . ASP A 1 234 ? -18.55261 -28.26465 -0.51490 1.000 73.87139 234 ASP A CA 1
ATOM 1775 C C . ASP A 1 234 ? -18.44509 -27.66233 0.88007 1.000 76.90153 234 ASP A C 1
ATOM 1776 O O . ASP A 1 234 ? -19.29410 -26.85254 1.26994 1.000 81.79874 234 ASP A O 1
ATOM 1781 N N . VAL A 1 235 ? -17.41825 -28.04250 1.64299 1.000 77.50977 235 VAL A N 1
ATOM 1782 C CA . VAL A 1 235 ? -17.21849 -27.45372 2.96327 1.000 74.02266 235 VAL A CA 1
ATOM 1783 C C . VAL A 1 235 ? -16.84720 -25.98172 2.83906 1.000 66.06374 235 VAL A C 1
ATOM 1784 O O . VAL A 1 235 ? -17.35557 -25.13338 3.58250 1.000 74.26226 235 VAL A O 1
ATOM 1788 N N . LEU A 1 236 ? -15.96505 -25.65337 1.89227 1.000 62.10297 236 LEU A N 1
ATOM 1789 C CA . LEU A 1 236 ? -15.55558 -24.26497 1.70881 1.000 64.79698 236 LEU A CA 1
ATOM 1790 C C . LEU A 1 236 ? -16.72247 -23.39739 1.25311 1.000 72.78495 236 LEU A C 1
ATOM 1791 O O . LEU A 1 236 ? -16.91113 -22.28575 1.76031 1.000 73.82710 236 LEU A O 1
ATOM 1796 N N . GLU A 1 237 ? -17.51591 -23.88736 0.29726 1.000 78.25570 237 GLU A N 1
ATOM 1797 C CA . GLU A 1 237 ? -18.65958 -23.11778 -0.18102 1.000 80.20985 237 GLU A CA 1
ATOM 1798 C C . GLU A 1 237 ? -19.69456 -22.91146 0.91612 1.000 76.39320 237 GLU A C 1
ATOM 1799 O O . GLU A 1 237 ? -20.35810 -21.86892 0.95493 1.000 69.09669 237 GLU A O 1
ATOM 1805 N N . ALA A 1 238 ? -19.84605 -23.88753 1.81448 1.000 69.43824 238 ALA A N 1
ATOM 1806 C CA . ALA A 1 238 ? -20.79702 -23.73990 2.90952 1.000 72.32871 238 ALA A CA 1
ATOM 1807 C C . ALA A 1 238 ? -20.34605 -22.67962 3.90481 1.000 81.31990 238 ALA A C 1
ATOM 1808 O O . ALA A 1 238 ? -21.18412 -21.98130 4.48630 1.000 82.81731 238 ALA A O 1
ATOM 1810 N N . LEU A 1 239 ? -19.03436 -22.54166 4.11181 1.000 86.23984 239 LEU A N 1
ATOM 1811 C CA . LEU A 1 239 ? -18.53581 -21.52149 5.02721 1.000 84.06346 239 LEU A CA 1
ATOM 1812 C C . LEU A 1 239 ? -18.63253 -20.12711 4.42227 1.000 88.14904 239 LEU A C 1
ATOM 1813 O O . LEU A 1 239 ? -18.86672 -19.15410 5.14815 1.000 83.42076 239 LEU A O 1
ATOM 1818 N N . GLN A 1 240 ? -18.45563 -20.00769 3.10412 1.000 94.50084 240 GLN A N 1
ATOM 1819 C CA . GLN A 1 240 ? -18.57524 -18.70284 2.46165 1.000 97.78926 240 GLN A CA 1
ATOM 1820 C C . GLN A 1 240 ? -20.02490 -18.23596 2.43073 1.000 96.83063 240 GLN A C 1
ATOM 1821 O O . GLN A 1 240 ? -20.30067 -17.03878 2.57195 1.000 94.89517 240 GLN A O 1
ATOM 1827 N N . ARG A 1 241 ? -20.96484 -19.16521 2.24307 0.890 98.66935 241 ARG A N 1
ATOM 1828 C CA . ARG A 1 241 ? -22.37741 -18.80590 2.30641 0.890 102.68086 241 ARG A CA 1
ATOM 1829 C C . ARG A 1 241 ? -22.79439 -18.47745 3.73452 0.890 98.57148 241 ARG A C 1
ATOM 1830 O O . ARG A 1 241 ? -23.60039 -17.56647 3.95885 0.890 103.84850 241 ARG A O 1
ATOM 1838 N N . LEU A 1 242 ? -22.25138 -19.20592 4.71358 1.000 84.41925 242 LEU A N 1
ATOM 1839 C CA . LEU A 1 242 ? -22.54973 -18.90831 6.11020 1.000 84.64349 242 LEU A CA 1
ATOM 1840 C C . LEU A 1 242 ? -22.02912 -17.53424 6.51034 1.000 92.45220 242 LEU A C 1
ATOM 1841 O O . LEU A 1 242 ? -22.63841 -16.85870 7.34764 0.730 97.02898 242 LEU A O 1
ATOM 1846 N N . GLU A 1 243 ? -20.91027 -17.10224 5.92318 1.000 90.99526 243 GLU A N 1
ATOM 1847 C CA . GLU A 1 243 ? -20.40337 -15.76229 6.19651 1.000 89.99776 243 GLU A CA 1
ATOM 1848 C C . GLU A 1 243 ? -21.27175 -14.69426 5.54350 1.000 96.57622 243 GLU A C 1
ATOM 1849 O O . GLU A 1 243 ? -21.42721 -13.59986 6.09726 1.000 101.70258 243 GLU A O 1
ATOM 1855 N N . GLU A 1 244 ? -21.84376 -14.98967 4.37373 0.910 96.84666 244 GLU A N 1
ATOM 1856 C CA . GLU A 1 244 ? -22.72689 -14.02885 3.72045 0.910 96.87112 244 GLU A CA 1
ATOM 1857 C C . GLU A 1 244 ? -24.05480 -13.90773 4.45650 0.910 87.57350 244 GLU A C 1
ATOM 1858 O O . GLU A 1 244 ? -24.60351 -12.80668 4.58177 0.910 80.83075 244 GLU A O 1
ATOM 1864 N N . ALA A 1 245 ? -24.58730 -15.02771 4.94952 0.510 90.16765 245 ALA A N 1
ATOM 1865 C CA . ALA A 1 245 ? -25.86778 -15.00048 5.64469 0.510 93.12395 245 ALA A CA 1
ATOM 1866 C C . ALA A 1 245 ? -25.76136 -14.39590 7.03824 0.510 95.53370 245 ALA A C 1
ATOM 1867 O O . ALA A 1 245 ? -26.76819 -13.91444 7.56811 0.510 101.05426 245 ALA A O 1
ATOM 1869 N N . LYS A 1 246 ? -24.57262 -14.41221 7.64447 0.490 85.41035 246 LYS A N 1
ATOM 1870 C CA . LYS A 1 246 ? -24.40290 -13.79595 8.95586 0.490 79.78778 246 LYS A CA 1
ATOM 1871 C C . LYS A 1 246 ? -24.16852 -12.29465 8.84335 0.490 81.39938 246 LYS A C 1
ATOM 1872 O O . LYS A 1 246 ? -24.62732 -11.52736 9.69717 0.490 84.54797 246 LYS A O 1
ATOM 1878 N N . ARG A 1 247 ? -23.45642 -11.85892 7.80142 0.660 81.26381 247 ARG A N 1
ATOM 1879 C CA . ARG A 1 247 ? -23.20770 -10.43207 7.62338 0.660 83.72817 247 ARG A CA 1
ATOM 1880 C C . ARG A 1 247 ? -24.48597 -9.68973 7.25233 0.660 98.21740 247 ARG A C 1
ATOM 1881 O O . ARG A 1 247 ? -24.74405 -8.59405 7.76414 0.660 95.62362 247 ARG A O 1
ATOM 1883 N N . ARG A 1 248 ? -25.29793 -10.26897 6.36757 0.680 125.67646 248 ARG A N 1
ATOM 1884 C CA . ARG A 1 248 ? -26.55748 -9.65457 5.96452 0.680 133.61764 248 ARG A CA 1
ATOM 1885 C C . ARG A 1 248 ? -27.71183 -10.63526 6.13444 0.680 136.92097 248 ARG A C 1
ATOM 1886 O O . ARG A 1 248 ? -27.81649 -11.30337 7.16836 0.680 138.29521 248 ARG A O 1
ATOM 1888 N N . GLY A 1 249 ? -28.58368 -10.72364 5.12861 0.700 135.90526 249 GLY A N 1
ATOM 1889 C CA . GLY A 1 249 ? -29.68915 -11.66232 5.15535 0.700 135.70884 249 GLY A CA 1
ATOM 1890 C C . GLY A 1 249 ? -30.71972 -11.32490 6.22175 0.700 133.49530 249 GLY A C 1
ATOM 1891 O O . GLY A 1 249 ? -30.65826 -10.29457 6.89491 0.700 129.28199 249 GLY A O 1
ATOM 1892 N N . ASP A 1 250 ? -31.68613 -12.23684 6.37097 0.350 133.44832 250 ASP A N 1
ATOM 1893 C CA . ASP A 1 250 ? -32.75831 -12.07531 7.34825 0.350 135.18401 250 ASP A CA 1
ATOM 1894 C C . ASP A 1 250 ? -32.88973 -13.30159 8.24455 0.350 138.73001 250 ASP A C 1
ATOM 1895 O O . ASP A 1 250 ? -34.00155 -13.69874 8.60976 0.350 141.77768 250 ASP A O 1
ATOM 1897 N N . GLU A 1 251 ? -31.75980 -13.90136 8.61521 0.860 140.90663 251 GLU A N 1
ATOM 1898 C CA . GLU A 1 251 ? -31.63721 -15.08786 9.45964 0.860 143.15700 251 GLU A CA 1
ATOM 1899 C C . GLU A 1 251 ? -32.30232 -16.32226 8.85989 0.860 143.23622 251 GLU A C 1
ATOM 1900 O O . GLU A 1 251 ? -32.25580 -17.39173 9.48111 0.860 145.01988 251 GLU A O 1
ATOM 1906 N N . GLU A 1 252 ? -32.90490 -16.22506 7.67385 0.640 141.54634 252 GLU A N 1
ATOM 1907 C CA . GLU A 1 252 ? -33.57421 -17.38317 7.09119 0.640 139.23493 252 GLU A CA 1
ATOM 1908 C C . GLU A 1 252 ? -32.56143 -18.39685 6.57140 0.640 129.45742 252 GLU A C 1
ATOM 1909 O O . GLU A 1 252 ? -32.51877 -19.54496 7.03008 0.640 128.62815 252 GLU A O 1
ATOM 1911 N 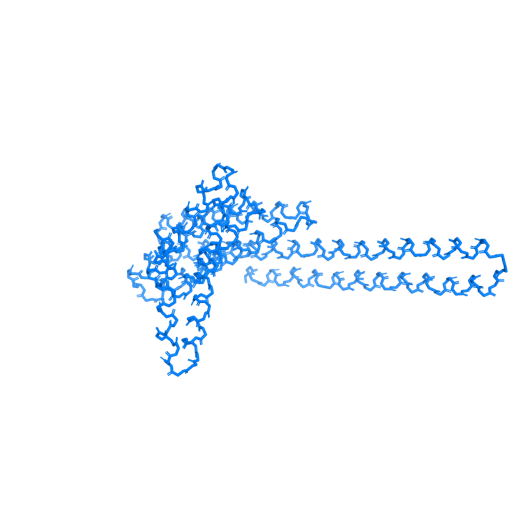N . GLU A 1 253 ? -31.73317 -17.98670 5.60993 0.400 120.40354 253 GLU A N 1
ATOM 1912 C CA . GLU A 1 253 ? -30.70715 -18.86879 5.07027 0.400 111.88552 253 GLU A CA 1
ATOM 1913 C C . GLU A 1 253 ? -29.54450 -19.06799 6.03345 0.400 111.49168 253 GLU A C 1
ATOM 1914 O O . GLU A 1 253 ? -28.73165 -19.97467 5.81883 0.400 109.95734 253 GLU A O 1
ATOM 1920 N N . ARG A 1 254 ? -29.45161 -18.25235 7.08717 0.790 116.33695 254 ARG A N 1
ATOM 1921 C CA . ARG A 1 254 ? -28.37825 -18.41857 8.06145 0.790 116.02967 254 ARG A CA 1
ATOM 1922 C C . ARG A 1 254 ? -28.44976 -19.78439 8.73090 0.790 122.16525 254 ARG A C 1
ATOM 1923 O O . ARG A 1 254 ? -27.42767 -20.46284 8.88489 0.790 121.66935 254 ARG A O 1
ATOM 1925 N N . ARG A 1 255 ? -29.65030 -20.20718 9.13309 1.000 128.56546 255 ARG A N 1
ATOM 1926 C CA . ARG A 1 255 ? -29.80674 -21.54473 9.69240 1.000 129.12346 255 ARG A CA 1
ATOM 1927 C C . ARG A 1 255 ? -29.69606 -22.61485 8.61496 1.000 123.55124 255 ARG A C 1
ATOM 1928 O O . ARG A 1 255 ? -29.34265 -23.76105 8.91459 1.000 127.47084 255 ARG A O 1
ATOM 1930 N N . GLU A 1 256 ? -29.99088 -22.26214 7.36165 0.600 110.28346 256 GLU A N 1
ATOM 1931 C CA . GLU A 1 256 ? -29.87923 -23.22913 6.27516 0.600 100.01245 256 GLU A CA 1
ATOM 1932 C C . GLU A 1 256 ? -28.42083 -23.51716 5.94276 0.600 92.69208 256 GLU A C 1
ATOM 1933 O O . GLU A 1 256 ? -28.05594 -24.66610 5.66706 0.600 92.57207 256 GLU A O 1
ATOM 1939 N N . ALA A 1 257 ? -27.57206 -22.48651 5.96386 1.000 86.55308 257 ALA A N 1
ATOM 1940 C CA . ALA A 1 257 ? -26.15197 -22.68294 5.70136 1.000 83.05718 257 ALA A CA 1
ATOM 1941 C C . ALA A 1 257 ? -25.46000 -23.45910 6.81358 0.100 83.17318 257 ALA A C 1
ATOM 1942 O O . ALA A 1 257 ? -24.39844 -24.04465 6.57447 1.000 85.84957 257 ALA A O 1
ATOM 1944 N N . GLU A 1 258 ? -26.03085 -23.47429 8.02028 1.000 78.28581 258 GLU A N 1
ATOM 1945 C CA . GLU A 1 258 ? -25.44954 -24.26227 9.10206 0.640 85.19943 258 GLU A CA 1
ATOM 1946 C C . GLU A 1 258 ? -25.56698 -25.75342 8.81329 1.000 85.45750 258 GLU A C 1
ATOM 1947 O O . GLU A 1 258 ? -24.60290 -26.50785 8.98767 1.000 89.87237 258 GLU A O 1
ATOM 1953 N N . GLU A 1 259 ? -26.74448 -26.19820 8.36732 0.780 82.46567 259 GLU A N 1
ATOM 1954 C CA . GLU A 1 259 ? -26.91002 -27.59775 7.99643 0.780 89.86330 259 GLU A CA 1
ATOM 1955 C C . GLU A 1 259 ? -26.15095 -27.94300 6.72219 0.780 94.49333 259 GLU A C 1
ATOM 1956 O O . GLU A 1 259 ? -25.81270 -29.11343 6.51567 0.780 98.08038 259 GLU A O 1
ATOM 1962 N N . ARG A 1 260 ? -25.87914 -26.95507 5.86520 0.780 89.51935 260 ARG A N 1
ATOM 1963 C CA . ARG A 1 260 ? -25.00529 -27.18906 4.71996 0.780 80.12079 260 ARG A CA 1
ATOM 1964 C C . ARG A 1 260 ? -23.61548 -27.60984 5.17747 0.780 84.79067 260 ARG A C 1
ATOM 1965 O O . ARG A 1 260 ? -23.09636 -28.64945 4.75543 0.780 89.16390 260 ARG A O 1
ATOM 1973 N N . LEU A 1 261 ? -22.99616 -26.80569 6.04561 0.810 79.33250 261 LEU A N 1
ATOM 1974 C CA . LEU A 1 261 ? -21.68723 -27.15808 6.58346 0.810 76.60864 261 LEU A CA 1
ATOM 1975 C C . LEU A 1 261 ? -21.76007 -28.41498 7.43878 0.810 77.56708 261 LEU A C 1
ATOM 1976 O O . LEU A 1 261 ? -20.79573 -29.18686 7.49292 0.810 76.24668 261 LEU A O 1
ATOM 1981 N N . ARG A 1 262 ? -22.89228 -28.63964 8.10704 1.000 84.29584 262 ARG A N 1
ATOM 1982 C CA . ARG A 1 262 ? -23.03895 -29.82585 8.94303 1.000 92.78118 262 ARG A CA 1
ATOM 1983 C C . ARG A 1 262 ? -23.12453 -31.08668 8.09158 1.000 87.92467 262 ARG A C 1
ATOM 1984 O O . ARG A 1 262 ? -22.47449 -32.09569 8.38931 1.000 84.86661 262 ARG A O 1
ATOM 1992 N N . GLN A 1 263 ? -23.92126 -31.04513 7.02067 0.620 85.46255 263 GLN A N 1
ATOM 1993 C CA . GLN A 1 263 ? -24.05101 -32.20892 6.15085 0.620 82.26131 263 GLN A CA 1
ATOM 1994 C C . GLN A 1 263 ? -22.80688 -32.41346 5.29561 0.620 76.79249 263 GLN A C 1
ATOM 1995 O O . GLN A 1 263 ? -22.45714 -33.55626 4.97834 0.620 78.16669 263 GLN A O 1
ATOM 2001 N N . ALA A 1 264 ? -22.12854 -31.32748 4.91444 0.680 73.65665 264 ALA A N 1
ATOM 2002 C CA . ALA A 1 264 ? -20.90461 -31.46029 4.13020 0.270 71.64828 264 ALA A CA 1
ATOM 2003 C C . ALA A 1 264 ? -19.80942 -32.15095 4.93199 1.000 71.23131 264 ALA A C 1
ATOM 2004 O O . ALA A 1 264 ? -19.10861 -33.02678 4.41144 0.290 74.53214 264 ALA A O 1
ATOM 2006 N N . CYS A 1 265 ? -19.64709 -31.77108 6.20094 0.770 70.59563 265 CYS A N 1
ATOM 2007 C CA . CYS A 1 265 ? -18.68011 -32.44172 7.06004 0.470 71.11743 265 CYS A CA 1
ATOM 2008 C C . CYS A 1 265 ? -19.13118 -33.84222 7.45092 1.000 74.51773 265 CYS A C 1
ATOM 2009 O O . CYS A 1 265 ? -18.29248 -34.66483 7.83268 1.000 77.33683 265 CYS A O 1
ATOM 2012 N N . GLU A 1 266 ? -20.43087 -34.13206 7.35839 1.000 79.56500 266 GLU A N 1
ATOM 2013 C CA . GLU A 1 266 ? -20.92657 -35.45350 7.72955 1.000 86.47746 266 GLU A CA 1
ATOM 2014 C C . GLU A 1 266 ? -20.42872 -36.52049 6.76195 1.000 94.91973 266 GLU A C 1
ATOM 2015 O O . GLU A 1 266 ? -19.86384 -37.53769 7.18074 0.700 101.65082 266 GLU A O 1
ATOM 2017 N N . ARG A 1 267 ? -20.62648 -36.30575 5.46205 0.660 95.80210 267 ARG A N 1
ATOM 2018 C CA . ARG A 1 267 ? -20.19116 -37.26453 4.45428 0.660 98.00734 267 ARG A CA 1
ATOM 2019 C C . ARG A 1 267 ? -18.69107 -37.21650 4.19369 0.660 101.92902 267 ARG A C 1
ATOM 2020 O O . ARG A 1 267 ? -18.20030 -37.98463 3.35924 0.660 101.01981 267 ARG A O 1
ATOM 2028 N N . ALA A 1 268 ? -17.95502 -36.34089 4.87877 1.000 113.57153 268 ALA A N 1
ATOM 2029 C CA . ALA A 1 268 ? -16.50645 -36.27998 4.74595 1.000 117.71186 268 ALA A CA 1
ATOM 2030 C C . ALA A 1 268 ? -15.77090 -37.00509 5.86389 1.000 125.30451 268 ALA A C 1
ATOM 2031 O O . ALA A 1 268 ? -14.59515 -37.34460 5.69103 1.000 129.21419 268 ALA A O 1
ATOM 2033 N N . ARG A 1 269 ? -16.42737 -37.24909 6.99377 0.750 125.70104 269 ARG A N 1
ATOM 2034 C CA . ARG A 1 269 ? -15.80644 -37.95302 8.10968 0.750 125.00300 269 ARG A CA 1
ATOM 2035 C C . ARG A 1 269 ? -16.05853 -39.45415 8.01663 0.750 128.82753 269 ARG A C 1
ATOM 2036 O O . ARG A 1 269 ? -16.09386 -40.02074 6.92427 0.750 129.39348 269 ARG A O 1
#

Solvent-accessible surface area: 15412 Å² total; per-residue (Å²): 82,76,115,133,83,16,96,46,113,46,92,121,38,84,90,80,38,59,160,62,75,120,119,15,91,48,91,44,98,92,12,68,101,69,32,102,148,72,58,90,124,71,119,74,97,133,56,25,144,70,29,76,140,105,19,139,54,64,26,121,79,40,70,91,100,18,82,44,58,77,93,99,16,59,1,47,33,19,83,15,45,0,66,28,12,2,35,18,0,110,64,0,0,92,123,13,46,36,98,142,0,96,181,31,1,54,66,0,53,106,0,0,114,38,5,1,103,81,2,51,196,50,9,87,42,83,57,31,17,79,6,0,106,11,1,7,74,2,0,63,0,0,20,114,10,0,55,120,0,62,127,187,43,50,97,126,41,53,89,38,0,34,35,6,0,87,4,0,14,69,1,0,77,12,4,52,70,88,36,92,18,66,3,1,27,11,0,1,77,0,4,17,22,0,9,83,47,32,54,116,88,0,4,39,2,0,30,61,1,1,85,56,0,54,46,10,20,176,65,193,42,111,83,95,23,52,56,5,73,114,22,0,89,49,0,7,63,0,3,96,105,10,100,104,11,115,84,74,66,94,132,83,74,4,65,110,0,72,114,96,13,147,110,3,8,69,151,10,154